Protein 6K0I (pdb70)

Organism: Bifidobacterium longum subsp. longum (strain ATCC 15707 / DSM 20219 / JCM 1217 / NCTC 11818 / E194b) (NCBI:txid565042)

B-factor: mean 18.79, std 7.55, range [9.18, 61.0]

Sequence (335 aa):
TTVLVTGGAGFIATHTDIELLNKGYDVISVDNYGNSSPVALERVEQITGKPVKRYDGDVRDEALMERVFAENNIDWVIHFAGLKAVGESVAKPIEYYDNNLYSTLVLLKVMKKHNVKKIIFSSSATVYGTPKELPITEETPTGGTTNPYGTSKLFQEQILRDVHVADPSWTIVLLRYFNPVGAHESGLLGEDPKGIPANLTPYVAKVAVGELKEVQVYGDDYDTPDGTGVRDYIHVVDLAKGHVAVIDHIDKEGVFVYNLGTGHGYSVLEVIKAYEKAAGHPIPYAIKPRRPGDIAACYADASKAEKELGWKAELTIDDMAASSLNWQTKNPNGF

Radius of gyration: 18.79 Å; Cα contacts (8 Å, |Δi|>4): 751; chains: 1; bounding box: 44×39×53 Å

Nearest PDB structures (foldseek):
  6k0g-assembly1_A  TM=1.003E+00  e=2.584E-73  Bifidobacterium longum subsp. longum JCM 1217
  8wop-assembly1_A  TM=9.867E-01  e=6.611E-51  Arabidopsis thaliana
  3enk-assembly1_B  TM=9.664E-01  e=1.540E-50  Burkholderia pseudomallei 1710b
  7kn1-assembly2_B  TM=9.516E-01  e=9.627E-44  Stenotrophomonas maltophilia K279a
  1z45-assembly1_A-2  TM=9.467E-01  e=4.302E-41  Saccharomyces cerevisiae

GO terms:
  GO:0003978 UDP-glucose 4-epimerase activity (F, IDA)
  GO:0005975 carbohydrate metabolic process (P, IDA)

Structure (mmCIF, N/CA/C/O backbone):
data_6K0I
#
_entry.id   6K0I
#
_cell.length_a   70.359
_cell.length_b   70.359
_cell.length_c   322.553
_cell.angle_alpha   90.000
_cell.angle_beta   90.000
_cell.angle_gamma   120.000
#
_symmetry.space_group_name_H-M   'P 65 2 2'
#
loop_
_entity.id
_entity.type
_entity.pdbx_description
1 polymer 'UDP-glucose 4-epimerase'
2 non-polymer NICOTINAMIDE-ADENINE-DINUCLEOTIDE
3 non-polymer "URIDINE-5'-DIPHOSPHATE-GLUCOSE"
4 water water
#
loop_
_atom_site.group_PDB
_atom_site.id
_atom_site.type_symbol
_atom_site.label_atom_id
_atom_site.label_alt_id
_atom_site.label_comp_id
_atom_site.label_asym_id
_atom_site.label_entity_id
_atom_site.label_seq_id
_atom_site.pdbx_PDB_ins_code
_atom_site.Cartn_x
_atom_site.Cartn_y
_atom_site.Cartn_z
_atom_site.occupancy
_atom_site.B_iso_or_equiv
_atom_site.auth_seq_id
_atom_site.auth_comp_id
_atom_site.auth_asym_id
_atom_site.auth_atom_id
_atom_site.pdbx_PDB_model_num
ATOM 1 N N . THR A 1 2 ? 13.714 29.941 8.787 1.00 22.31 2 THR A N 1
ATOM 2 C CA . THR A 1 2 ? 13.113 28.583 8.542 1.00 22.78 2 THR A CA 1
ATOM 3 C C . THR A 1 2 ? 13.749 27.973 7.292 1.00 20.77 2 THR A C 1
ATOM 4 O O . THR A 1 2 ? 13.808 28.658 6.230 1.00 20.68 2 THR A O 1
ATOM 8 N N . THR A 1 3 ? 14.308 26.769 7.444 1.00 18.08 3 THR A N 1
ATOM 9 C CA . THR A 1 3 ? 14.994 26.044 6.416 1.00 16.58 3 THR A CA 1
ATOM 10 C C . THR A 1 3 ? 14.100 24.906 5.901 1.00 16.50 3 THR A C 1
ATOM 11 O O . THR A 1 3 ? 13.684 24.048 6.721 1.00 14.05 3 THR A O 1
ATOM 15 N N . VAL A 1 4 ? 13.956 24.838 4.584 1.00 16.06 4 VAL A N 1
ATOM 16 C CA . VAL A 1 4 ? 13.129 23.805 3.942 1.00 15.64 4 VAL A CA 1
ATOM 17 C C . VAL A 1 4 ? 14.046 22.935 3.097 1.00 14.75 4 VAL A C 1
ATOM 18 O O . VAL A 1 4 ? 14.677 23.434 2.127 1.00 15.48 4 VAL A O 1
ATOM 22 N N . LEU A 1 5 ? 14.028 21.614 3.358 1.00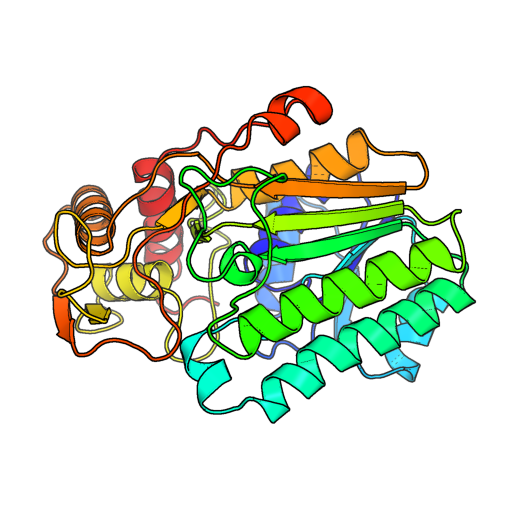 14.19 5 LEU A N 1
ATOM 23 C CA . LEU A 1 5 ? 14.624 20.642 2.467 1.00 13.15 5 LEU A CA 1
ATOM 24 C C . LEU A 1 5 ? 13.585 20.240 1.415 1.00 14.21 5 LEU A C 1
ATOM 25 O O . LEU A 1 5 ? 12.464 19.897 1.774 1.00 12.69 5 LEU A O 1
ATOM 30 N N . VAL A 1 6 ? 13.958 20.371 0.129 1.00 13.32 6 VAL A N 1
ATOM 31 C CA . VAL A 1 6 ? 13.081 20.083 -0.970 1.00 12.32 6 VAL A CA 1
ATOM 32 C C . VAL A 1 6 ? 13.709 18.906 -1.708 1.00 11.76 6 VAL A C 1
ATOM 33 O O . VAL A 1 6 ? 14.712 19.051 -2.385 1.00 12.39 6 VAL A O 1
ATOM 37 N N . THR A 1 7 ? 13.170 17.681 -1.517 1.00 12.48 7 THR A N 1
ATOM 38 C CA . THR A 1 7 ? 13.645 16.565 -2.281 1.00 11.63 7 THR A CA 1
ATOM 39 C C . THR A 1 7 ? 13.066 16.649 -3.691 1.00 12.19 7 THR A C 1
ATOM 40 O O . THR A 1 7 ? 12.003 17.196 -3.881 1.00 11.68 7 THR A O 1
ATOM 44 N N . GLY A 1 8 ? 13.764 16.065 -4.681 1.00 12.02 8 GLY A N 1
ATOM 45 C CA . GLY A 1 8 ? 13.403 16.321 -6.100 1.00 13.50 8 GLY A CA 1
ATOM 46 C C . GLY A 1 8 ? 13.415 17.814 -6.441 1.00 13.54 8 GLY A C 1
ATOM 47 O O . GLY A 1 8 ? 12.560 18.284 -7.196 1.00 13.37 8 GLY A O 1
ATOM 48 N N . GLY A 1 9 ? 14.324 18.537 -5.775 1.00 13.83 9 GLY A N 1
ATOM 49 C CA . GLY A 1 9 ? 14.310 19.993 -5.659 1.00 13.64 9 GLY A CA 1
ATOM 50 C C . GLY A 1 9 ? 14.616 20.696 -6.985 1.00 14.61 9 GLY A C 1
ATOM 51 O O . GLY A 1 9 ? 14.353 21.886 -7.049 1.00 14.33 9 GLY A O 1
ATOM 52 N N . ALA A 1 10 ? 15.023 19.946 -8.036 1.00 13.74 10 ALA A N 1
ATOM 53 C CA . ALA A 1 10 ? 15.305 20.507 -9.357 1.00 13.27 10 ALA A CA 1
ATOM 54 C C . ALA A 1 10 ? 14.189 20.236 -10.367 1.00 13.61 10 ALA A C 1
ATOM 55 O O . ALA A 1 10 ? 14.282 20.656 -11.516 1.00 13.67 10 ALA A O 1
ATOM 57 N N . GLY A 1 11 ? 13.125 19.551 -9.935 1.00 12.05 11 GLY A N 1
ATOM 58 C CA . GLY A 1 11 ? 12.007 19.211 -10.781 1.00 12.56 11 GLY A CA 1
ATOM 59 C C . GLY A 1 11 ? 11.064 20.350 -11.096 1.00 12.9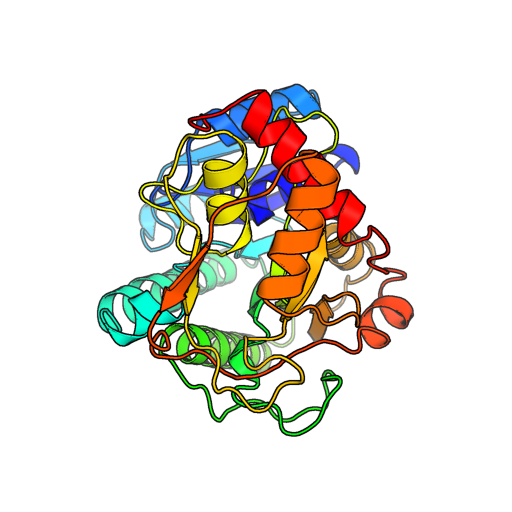3 11 GLY A C 1
ATOM 60 O O . GLY A 1 11 ? 11.238 21.496 -10.640 1.00 12.77 11 GLY A O 1
ATOM 61 N N . PHE A 1 12 ? 10.019 20.011 -11.849 1.00 12.56 12 PHE A N 1
ATOM 62 C CA . PHE A 1 12 ? 9.059 20.997 -12.335 1.00 12.48 12 PHE A CA 1
ATOM 63 C C . PHE A 1 12 ? 8.380 21.764 -11.181 1.00 13.78 12 PHE A C 1
ATOM 64 O O . PHE A 1 12 ? 8.462 23.009 -11.068 1.00 14.07 12 PHE A O 1
ATOM 72 N N . ILE A 1 13 ? 7.649 21.048 -10.313 1.00 12.54 13 ILE A N 1
ATOM 73 C CA . ILE A 1 13 ? 6.919 21.711 -9.303 1.00 12.33 13 ILE A CA 1
ATOM 74 C C . ILE A 1 13 ? 7.884 22.229 -8.222 1.00 12.73 13 ILE A C 1
ATOM 75 O O . ILE A 1 13 ? 7.654 23.360 -7.699 1.00 13.91 13 ILE A O 1
ATOM 80 N N . ALA A 1 14 ? 8.965 21.478 -7.943 1.00 12.12 14 ALA A N 1
ATOM 81 C CA . ALA A 1 14 ? 9.920 21.879 -6.889 1.00 13.00 14 ALA A CA 1
ATOM 82 C C . ALA A 1 14 ? 10.564 23.230 -7.247 1.00 14.36 14 ALA A C 1
ATOM 83 O O . ALA A 1 14 ? 10.683 24.095 -6.394 1.00 14.22 14 ALA A O 1
ATOM 85 N N . THR A 1 15 ? 10.959 23.425 -8.497 1.00 13.78 15 THR A N 1
ATOM 86 C CA . THR A 1 15 ? 11.741 24.649 -8.837 1.00 14.58 15 THR A CA 1
ATOM 87 C C . THR A 1 15 ? 10.822 25.865 -8.670 1.00 14.18 15 THR A C 1
ATOM 88 O O . THR A 1 15 ? 11.280 26.920 -8.128 1.00 17.19 15 THR A O 1
ATOM 92 N N . HIS A 1 16 ? 9.547 25.767 -9.057 1.00 13.03 16 HIS A N 1
ATOM 93 C CA . HIS A 1 16 ? 8.562 26.838 -8.856 1.00 13.04 16 HIS A CA 1
ATOM 94 C C . HIS A 1 16 ? 8.319 27.073 -7.366 1.00 15.66 16 HIS A C 1
ATOM 95 O O . HIS A 1 16 ? 8.157 28.255 -6.912 1.00 14.30 16 HIS A O 1
ATOM 102 N N . THR A 1 17 ? 8.233 25.967 -6.592 1.00 13.72 17 THR A N 1
ATOM 103 C CA . THR A 1 17 ? 8.087 26.085 -5.159 1.00 13.84 17 THR A CA 1
ATOM 104 C C . THR A 1 17 ? 9.322 26.764 -4.548 1.00 13.29 17 THR A C 1
ATOM 105 O O . THR A 1 17 ? 9.164 27.573 -3.604 1.00 14.24 17 THR A O 1
ATOM 109 N N . ASP A 1 18 ? 10.527 26.367 -4.969 1.00 12.51 18 ASP A N 1
ATOM 110 C CA . ASP A 1 18 ? 11.775 26.924 -4.463 1.00 14.24 18 ASP A CA 1
ATOM 111 C C . ASP A 1 18 ? 11.737 28.463 -4.603 1.00 16.71 18 ASP A C 1
ATOM 112 O O . ASP A 1 18 ? 12.020 29.215 -3.631 1.00 14.61 18 ASP A O 1
ATOM 117 N N . ILE A 1 19 ? 11.251 28.925 -5.767 1.00 16.44 19 ILE A N 1
ATOM 118 C CA . ILE A 1 19 ? 11.121 30.400 -6.011 1.00 16.35 19 ILE A CA 1
ATOM 119 C C . ILE A 1 19 ? 10.201 31.049 -4.980 1.00 17.02 19 ILE A C 1
ATOM 120 O O . ILE A 1 19 ? 10.533 32.102 -4.348 1.00 16.86 19 ILE A O 1
ATOM 125 N N . GLU A 1 20 ? 9.010 30.479 -4.813 1.00 15.89 20 GLU A N 1
ATOM 126 C CA . GLU A 1 20 ? 8.036 31.033 -3.925 1.00 16.38 20 GLU A CA 1
ATOM 127 C C . GLU A 1 20 ? 8.535 31.003 -2.480 1.00 17.43 20 GLU A C 1
ATOM 128 O O . GLU A 1 20 ? 8.259 31.973 -1.726 1.00 17.23 20 GLU A O 1
ATOM 134 N N . LEU A 1 21 ? 9.230 29.923 -2.065 1.00 15.16 21 LEU A N 1
ATOM 135 C CA . LEU A 1 21 ? 9.786 29.866 -0.707 1.00 16.03 21 LEU A CA 1
ATOM 136 C C . LEU A 1 21 ? 10.864 30.955 -0.530 1.00 17.03 21 LEU A C 1
ATOM 137 O O . LEU A 1 21 ? 10.869 31.681 0.494 1.00 18.73 21 LEU A O 1
ATOM 142 N N . LEU A 1 22 ? 11.779 31.047 -1.479 1.00 17.96 22 LEU A N 1
ATOM 143 C CA . LEU A 1 22 ? 12.913 31.983 -1.353 1.00 18.36 22 LEU A CA 1
ATOM 144 C C . LEU A 1 22 ? 12.396 33.424 -1.344 1.00 20.96 22 LEU A C 1
ATOM 145 O O . LEU A 1 22 ? 12.931 34.267 -0.570 1.00 21.37 22 LEU A O 1
ATOM 150 N N . ASN A 1 23 ? 11.338 33.697 -2.111 1.00 20.20 23 ASN A N 1
ATOM 151 C CA . ASN A 1 23 ? 10.799 35.064 -2.188 1.00 24.02 23 ASN A CA 1
ATOM 152 C C . ASN A 1 23 ? 10.161 35.436 -0.849 1.00 25.73 23 ASN A C 1
ATOM 153 O O . ASN A 1 23 ? 9.930 36.596 -0.622 1.00 24.35 23 ASN A O 1
ATOM 158 N N . LYS A 1 24 ? 9.797 34.441 -0.023 1.00 20.86 24 LYS A N 1
ATOM 159 C CA . LYS A 1 24 ? 9.100 34.673 1.215 1.00 23.67 24 LYS A CA 1
ATOM 160 C C . LYS A 1 24 ? 10.078 34.590 2.383 1.00 19.75 24 LYS A C 1
ATOM 161 O O . LYS A 1 24 ? 9.672 34.708 3.535 1.00 23.26 24 LYS A O 1
ATOM 167 N N . GLY A 1 25 ? 11.358 34.509 2.082 1.00 18.42 25 GLY A N 1
ATOM 168 C CA . GLY A 1 25 ? 12.494 34.568 3.028 1.00 20.59 25 GLY A CA 1
ATOM 169 C C . GLY A 1 25 ? 12.802 33.242 3.743 1.00 21.83 25 GLY A C 1
ATOM 170 O O . GLY A 1 25 ? 13.487 33.214 4.748 1.00 19.46 25 GLY A O 1
ATOM 171 N N . TYR A 1 26 ? 12.330 32.115 3.196 1.00 19.15 26 TYR A N 1
ATOM 172 C CA . TYR A 1 26 ? 12.782 30.787 3.663 1.00 19.74 26 TYR A CA 1
ATOM 173 C C . TYR A 1 26 ? 14.132 30.468 3.044 1.00 20.07 26 TYR A C 1
ATOM 174 O O . TYR A 1 26 ? 14.429 30.923 1.941 1.00 22.86 26 TYR A O 1
ATOM 183 N N . ASP A 1 27 ? 14.917 29.583 3.683 1.00 18.56 27 ASP A N 1
ATOM 184 C CA . ASP A 1 27 ? 16.124 29.094 3.151 1.00 17.99 27 ASP A CA 1
ATOM 185 C C . ASP A 1 27 ? 15.796 27.711 2.563 1.00 18.31 27 ASP A C 1
ATOM 186 O O . ASP A 1 27 ? 14.904 26.985 3.114 1.00 16.94 27 ASP A O 1
ATOM 191 N N . VAL A 1 28 ? 16.435 27.404 1.451 1.00 16.26 28 VAL A N 1
ATOM 192 C CA . VAL A 1 28 ? 16.053 26.219 0.660 1.00 16.07 28 VAL A CA 1
ATOM 193 C C . VAL A 1 28 ? 17.280 25.374 0.381 1.00 17.79 28 VAL A C 1
ATOM 194 O O . VAL A 1 28 ? 18.295 25.847 -0.115 1.00 18.99 28 VAL A O 1
ATOM 198 N N . ILE A 1 29 ? 17.133 24.054 0.631 1.00 14.90 29 ILE A N 1
ATOM 199 C CA . ILE A 1 29 ? 18.102 23.042 0.299 1.00 15.55 29 ILE A CA 1
ATOM 200 C C . ILE A 1 29 ? 17.446 22.065 -0.693 1.00 16.71 29 ILE A C 1
ATOM 201 O O . ILE A 1 29 ? 16.284 21.740 -0.501 1.00 14.58 29 ILE A O 1
ATOM 206 N N . SER A 1 30 ? 18.179 21.641 -1.731 1.00 14.96 30 SER A N 1
ATOM 207 C CA . SER A 1 30 ? 17.678 20.689 -2.759 1.00 15.21 30 SER A CA 1
ATOM 208 C C . SER A 1 30 ? 18.473 19.408 -2.697 1.00 17.31 30 SER A C 1
ATOM 209 O O . SER A 1 30 ? 19.722 19.436 -2.621 1.00 16.56 30 SER A O 1
ATOM 212 N N . VAL A 1 31 ? 17.752 18.273 -2.834 1.00 16.34 31 VAL A N 1
ATOM 213 C CA . VAL A 1 31 ? 18.419 17.053 -3.168 1.00 15.17 31 VAL A CA 1
ATOM 214 C C . VAL A 1 31 ? 17.698 16.500 -4.396 1.00 14.13 31 VAL A C 1
ATOM 215 O O . VAL A 1 31 ? 16.487 16.478 -4.447 1.00 14.36 31 VAL A O 1
ATOM 219 N N . ASP A 1 32 ? 18.464 16.127 -5.397 1.00 13.33 32 ASP A N 1
ATOM 220 C CA . ASP A 1 32 ? 17.866 15.625 -6.670 1.00 13.73 32 ASP A CA 1
ATOM 221 C C . ASP A 1 32 ? 18.891 14.728 -7.339 1.00 15.20 32 ASP A C 1
ATOM 222 O O . ASP A 1 32 ? 20.107 15.013 -7.233 1.00 15.92 32 ASP A O 1
ATOM 227 N N . ASN A 1 33 ? 18.428 13.700 -8.067 1.00 14.42 33 ASN A N 1
ATOM 228 C CA . ASN A 1 33 ? 19.377 12.818 -8.826 1.00 16.27 33 ASN A CA 1
ATOM 229 C C . ASN A 1 33 ? 19.369 13.131 -10.334 1.00 16.09 33 ASN A C 1
ATOM 230 O O . ASN A 1 33 ? 20.087 12.450 -11.101 1.00 18.11 33 ASN A O 1
ATOM 235 N N . TYR A 1 34 ? 18.611 14.143 -10.742 1.00 15.61 34 TYR A N 1
ATOM 236 C CA . TYR A 1 34 ? 18.500 14.661 -12.115 1.00 16.55 34 TYR A CA 1
ATOM 237 C C . TYR A 1 34 ? 18.005 13.582 -13.090 1.00 18.52 34 TYR A C 1
ATOM 238 O O . TYR A 1 34 ? 18.182 13.714 -14.319 1.00 17.92 34 TYR A O 1
ATOM 247 N N . GLY A 1 35 ? 17.235 12.611 -12.586 1.00 16.82 35 GLY A N 1
ATOM 248 C CA . GLY A 1 35 ? 16.666 11.645 -13.467 1.00 18.08 35 GLY A CA 1
ATOM 249 C C . GLY A 1 35 ? 15.642 12.264 -14.416 1.00 18.02 35 GLY A C 1
ATOM 250 O O . GLY A 1 35 ? 15.439 11.755 -15.542 1.00 17.67 35 GLY A O 1
ATOM 251 N N . ASN A 1 36 ? 14.930 13.345 -14.006 1.00 14.30 36 ASN A N 1
ATOM 252 C CA . ASN A 1 36 ? 13.959 13.961 -14.875 1.00 16.31 36 ASN A CA 1
ATOM 253 C C . ASN A 1 36 ? 14.106 15.487 -14.891 1.00 17.61 36 ASN A C 1
ATOM 254 O O . ASN A 1 36 ? 13.095 16.172 -15.075 1.00 16.07 36 ASN A O 1
ATOM 259 N N . SER A 1 37 ? 15.332 15.977 -14.674 1.00 15.07 37 SER A N 1
ATOM 260 C CA . SER A 1 37 ? 15.535 17.424 -14.521 1.00 17.03 37 SER A CA 1
ATOM 261 C C . SER A 1 37 ? 17.007 17.730 -14.794 1.00 16.45 37 SER A C 1
ATOM 262 O O . SER A 1 37 ? 17.841 16.825 -14.782 1.00 15.65 37 SER A O 1
ATOM 265 N N . SER A 1 38 ? 17.296 19.026 -14.922 1.00 20.02 38 SER A N 1
ATOM 266 C CA . SER A 1 38 ? 18.641 19.556 -15.065 1.00 20.66 38 SER A CA 1
ATOM 267 C C . SER A 1 38 ? 19.088 20.383 -13.860 1.00 20.03 38 SER A C 1
ATOM 268 O O . SER A 1 38 ? 18.297 21.162 -13.359 1.00 18.84 38 SER A O 1
ATOM 271 N N . PRO A 1 39 ? 20.365 20.294 -13.438 1.00 20.04 39 PRO A N 1
ATOM 272 C CA . PRO A 1 39 ? 20.969 21.188 -12.464 1.00 22.62 39 PRO A CA 1
ATOM 273 C C . PRO A 1 39 ? 20.870 22.661 -12.874 1.00 22.30 39 PRO A C 1
ATOM 274 O O . PRO A 1 39 ? 20.783 23.521 -12.011 1.00 20.22 39 PRO A O 1
ATOM 278 N N . VAL A 1 40 ? 20.774 22.919 -14.182 1.00 22.12 40 VAL A N 1
ATOM 279 C CA . VAL A 1 40 ? 20.600 24.288 -14.668 1.00 20.41 40 VAL A CA 1
ATOM 280 C C . VAL A 1 40 ? 19.305 24.889 -14.137 1.00 19.02 40 VAL A C 1
ATOM 281 O O . VAL A 1 40 ? 19.242 26.087 -13.897 1.00 17.42 40 VAL A O 1
ATOM 285 N N . ALA A 1 41 ? 18.261 24.065 -13.873 1.00 15.61 41 ALA A N 1
ATOM 286 C CA . ALA A 1 41 ? 17.032 24.628 -13.353 1.00 14.83 41 ALA A CA 1
ATOM 287 C C . ALA A 1 41 ? 17.287 25.364 -12.033 1.00 14.63 41 ALA A C 1
ATOM 288 O O . ALA A 1 41 ? 16.636 26.396 -11.804 1.00 16.42 41 ALA A O 1
ATOM 290 N N . LEU A 1 42 ? 18.146 24.826 -11.171 1.00 15.29 42 LEU A N 1
ATOM 291 C CA . LEU A 1 42 ? 18.420 25.462 -9.872 1.00 16.80 42 LEU A CA 1
ATOM 292 C C . LEU A 1 42 ? 19.233 26.753 -10.084 1.00 16.82 42 LEU A C 1
ATOM 293 O O . LEU A 1 42 ? 19.057 27.730 -9.350 1.00 16.72 42 LEU A O 1
ATOM 298 N N . GLU A 1 43 ? 20.059 26.782 -11.116 1.00 18.19 43 GLU A N 1
ATOM 299 C CA . GLU A 1 43 ? 20.740 28.055 -11.480 1.00 20.20 43 GLU A CA 1
ATOM 300 C C . GLU A 1 43 ? 19.715 29.139 -11.840 1.00 20.42 43 GLU A C 1
ATOM 301 O O . GLU A 1 43 ? 19.847 30.336 -11.455 1.00 18.57 43 GLU A O 1
ATOM 307 N N . ARG A 1 44 ? 18.662 28.754 -12.559 1.00 17.77 44 ARG A N 1
ATOM 308 C CA . ARG A 1 44 ? 17.603 29.681 -12.937 1.00 17.41 44 ARG A CA 1
ATOM 309 C C . ARG A 1 44 ? 16.766 30.117 -11.726 1.00 19.07 44 ARG A C 1
ATOM 310 O O . ARG A 1 44 ? 16.322 31.271 -11.657 1.00 17.65 44 ARG A O 1
ATOM 318 N N . VAL A 1 45 ? 16.522 29.212 -10.740 1.00 15.81 45 VAL A N 1
ATOM 319 C CA . VAL A 1 45 ? 15.830 29.619 -9.547 1.00 14.60 45 VAL A CA 1
ATOM 320 C C . VAL A 1 45 ? 16.630 30.739 -8.861 1.00 15.16 45 VAL A C 1
ATOM 321 O O . VAL A 1 45 ? 16.026 31.684 -8.376 1.00 17.04 45 VAL A O 1
ATOM 325 N N . GLU A 1 46 ? 17.934 30.542 -8.778 1.00 16.50 46 GLU A N 1
ATOM 326 C CA . GLU A 1 46 ? 18.814 31.504 -8.098 1.00 16.49 46 GLU A CA 1
ATOM 327 C C . GLU A 1 46 ? 18.778 32.822 -8.878 1.00 18.72 46 GLU A C 1
ATOM 328 O O . GLU A 1 46 ? 18.697 33.901 -8.263 1.00 18.56 46 GLU A O 1
ATOM 334 N N . GLN A 1 47 ? 18.773 32.703 -10.205 1.00 18.96 47 GLN A N 1
ATOM 335 C CA . GLN A 1 47 ? 18.777 33.908 -11.071 1.00 19.84 47 GLN A CA 1
ATOM 336 C C . GLN A 1 47 ? 17.500 34.713 -10.822 1.00 21.73 47 GLN A C 1
ATOM 337 O O . GLN A 1 47 ? 17.506 35.951 -10.614 1.00 23.75 47 GLN A O 1
ATOM 343 N N . ILE A 1 48 ? 16.358 34.039 -10.821 1.00 18.33 48 ILE A N 1
ATOM 344 C CA . ILE A 1 48 ? 15.082 34.685 -10.641 1.00 19.10 48 ILE A CA 1
ATOM 345 C C . ILE A 1 48 ? 14.979 35.365 -9.278 1.00 21.05 48 ILE A C 1
ATOM 346 O O . ILE A 1 48 ? 14.395 36.413 -9.165 1.00 22.17 48 ILE A O 1
ATOM 351 N N . THR A 1 49 ? 15.452 34.700 -8.227 1.00 18.92 49 THR A N 1
ATOM 352 C CA . THR A 1 49 ? 15.206 35.156 -6.872 1.00 18.56 49 THR A CA 1
ATOM 353 C C . THR A 1 49 ? 16.337 36.055 -6.347 1.00 19.03 49 THR A C 1
ATOM 354 O O . THR A 1 49 ? 16.097 36.795 -5.393 1.00 22.75 49 THR A O 1
ATOM 358 N N . GLY A 1 50 ? 17.522 35.915 -6.897 1.00 20.21 50 GLY A N 1
ATOM 359 C CA . GLY A 1 50 ? 18.765 36.496 -6.316 1.00 22.64 50 GLY A CA 1
ATOM 360 C C . GLY A 1 50 ? 19.173 35.830 -4.997 1.00 25.16 50 GLY A C 1
ATOM 361 O O . GLY A 1 50 ? 19.992 36.353 -4.225 1.00 21.56 50 GLY A O 1
ATOM 362 N N . LYS A 1 51 ? 18.671 34.603 -4.752 1.00 22.52 51 LYS A N 1
ATOM 363 C CA . LYS A 1 51 ? 18.893 33.883 -3.486 1.00 18.67 51 LYS A CA 1
ATOM 364 C C . LYS A 1 51 ? 19.543 32.555 -3.817 1.00 19.72 51 LYS A C 1
ATOM 365 O O . LYS A 1 51 ? 19.330 31.972 -4.884 1.00 18.42 51 LYS A O 1
ATOM 371 N N . PRO A 1 52 ? 20.301 31.999 -2.859 1.00 17.45 52 PRO A N 1
ATOM 372 C CA . PRO A 1 52 ? 20.958 30.707 -3.031 1.00 18.15 52 PRO A CA 1
ATOM 373 C C . PRO A 1 52 ? 20.010 29.511 -2.822 1.00 17.73 52 PRO A C 1
ATOM 374 O O . PRO A 1 52 ? 19.055 29.620 -2.073 1.00 16.21 52 PRO A O 1
ATOM 378 N N . VAL A 1 53 ? 20.313 28.431 -3.524 1.00 20.23 53 VAL A N 1
ATOM 379 C CA . VAL A 1 53 ? 19.748 27.131 -3.235 1.00 19.70 53 VAL A CA 1
ATOM 380 C C . VAL A 1 53 ? 20.908 26.236 -2.895 1.00 20.28 53 VAL A C 1
ATOM 381 O O . VAL A 1 53 ? 21.776 26.085 -3.694 1.00 24.14 53 VAL A O 1
ATOM 385 N N . LYS A 1 54 ? 20.943 25.682 -1.685 1.00 19.03 54 LYS A N 1
ATOM 386 C CA . LYS A 1 54 ? 22.043 24.801 -1.346 1.00 19.41 54 LYS A CA 1
ATOM 387 C C . LYS A 1 54 ? 21.765 23.437 -1.995 1.00 20.40 54 LYS A C 1
ATOM 388 O O . LYS A 1 54 ? 20.732 22.824 -1.682 1.00 19.83 54 LYS A O 1
ATOM 394 N N . ARG A 1 55 ? 22.642 23.015 -2.903 1.00 21.14 55 ARG A N 1
ATOM 395 C CA . ARG A 1 55 ? 22.436 21.884 -3.822 1.00 23.61 55 ARG A CA 1
ATOM 396 C C . ARG A 1 55 ? 23.190 20.633 -3.341 1.00 21.70 55 ARG A C 1
ATOM 397 O O . ARG A 1 55 ? 24.438 20.630 -3.190 1.00 20.97 55 ARG A O 1
ATOM 405 N N . TYR A 1 56 ? 22.463 19.509 -3.226 1.00 18.41 56 TYR A N 1
ATOM 406 C CA . TYR A 1 56 ? 23.028 18.186 -3.091 1.00 19.01 56 TYR A CA 1
ATOM 407 C C . TYR A 1 56 ? 22.587 17.341 -4.281 1.00 18.44 56 TYR A C 1
ATOM 408 O O . TYR A 1 56 ? 21.433 17.377 -4.674 1.00 17.16 56 TYR A O 1
ATOM 417 N N . ASP A 1 57 ? 23.528 16.573 -4.821 1.00 17.63 57 ASP A N 1
ATOM 418 C CA . ASP A 1 57 ? 23.317 15.717 -5.971 1.00 19.61 57 ASP A CA 1
ATOM 419 C C . ASP A 1 57 ? 23.322 14.261 -5.528 1.00 19.60 57 ASP A C 1
ATOM 420 O O . ASP A 1 57 ? 24.356 13.712 -5.024 1.00 20.97 57 ASP A O 1
ATOM 425 N N . GLY A 1 58 ? 22.189 13.589 -5.743 1.00 17.18 58 GLY A N 1
ATOM 426 C CA . GLY A 1 58 ? 22.144 12.191 -5.421 1.00 16.45 58 GLY A CA 1
ATOM 427 C C . GLY A 1 58 ? 20.730 11.721 -5.134 1.00 16.54 58 GLY A C 1
ATOM 428 O O . GLY A 1 58 ? 19.762 12.466 -5.380 1.00 15.38 58 GLY A O 1
ATOM 429 N N . ASP A 1 59 ? 20.647 10.477 -4.661 1.00 15.57 59 ASP A N 1
ATOM 430 C CA . ASP A 1 59 ? 19.424 9.760 -4.579 1.00 14.52 59 ASP A CA 1
ATOM 431 C C . ASP A 1 59 ? 18.926 9.792 -3.143 1.00 14.97 59 ASP A C 1
ATOM 432 O O . ASP A 1 59 ? 19.699 9.585 -2.202 1.00 15.22 59 ASP A O 1
ATOM 437 N N . VAL A 1 60 ? 17.630 10.073 -2.972 1.00 13.33 60 VAL A N 1
ATOM 438 C CA . VAL A 1 60 ? 16.994 10.109 -1.661 1.00 13.74 60 VAL A CA 1
ATOM 439 C C . VAL A 1 60 ? 17.035 8.714 -1.014 1.00 13.16 60 VAL A C 1
ATOM 440 O O . VAL A 1 60 ? 16.954 8.638 0.202 1.00 13.55 60 VAL A O 1
ATOM 444 N N . ARG A 1 61 ? 17.224 7.645 -1.800 1.00 12.57 61 ARG A N 1
ATOM 445 C CA . ARG A 1 61 ? 17.375 6.294 -1.220 1.00 13.28 61 ARG A CA 1
ATOM 446 C C . ARG A 1 61 ? 18.791 6.032 -0.681 1.00 15.32 61 ARG A C 1
ATOM 447 O O . ARG A 1 61 ? 19.025 4.968 -0.134 1.00 14.87 61 ARG A O 1
ATOM 455 N N . ASP A 1 62 ? 19.736 6.971 -0.885 1.00 14.39 62 ASP A N 1
ATOM 456 C CA . ASP A 1 62 ? 21.110 6.840 -0.417 1.00 15.62 62 ASP A CA 1
ATOM 457 C C . ASP A 1 62 ? 21.168 7.312 1.032 1.00 15.43 62 ASP A C 1
ATOM 458 O O . ASP A 1 62 ? 21.161 8.497 1.311 1.00 16.27 62 ASP A O 1
ATOM 463 N N . GLU A 1 63 ? 21.157 6.363 1.980 1.00 17.96 63 GLU A N 1
ATOM 464 C CA . GLU A 1 63 ? 21.059 6.737 3.390 1.00 20.00 63 GLU A CA 1
ATOM 465 C C . GLU A 1 63 ? 22.250 7.622 3.803 1.00 19.45 63 GLU A C 1
ATOM 466 O O . GLU A 1 63 ? 22.083 8.526 4.622 1.00 19.14 63 GLU A O 1
ATOM 472 N N . ALA A 1 64 ? 23.446 7.302 3.293 1.00 18.85 64 ALA A N 1
ATOM 473 C CA . ALA A 1 64 ? 24.657 8.044 3.683 1.00 19.22 64 ALA A CA 1
ATOM 474 C C . ALA A 1 64 ? 24.548 9.514 3.234 1.00 19.35 64 ALA A C 1
ATOM 475 O O . ALA A 1 64 ? 24.839 10.436 4.052 1.00 19.39 64 ALA A O 1
ATOM 477 N N . LEU A 1 65 ? 24.024 9.746 2.012 1.00 16.84 65 LEU A N 1
ATOM 478 C CA . LEU A 1 65 ? 23.789 11.104 1.491 1.00 17.63 65 LEU A CA 1
ATOM 479 C C . LEU A 1 65 ? 22.751 11.825 2.354 1.00 18.70 65 LEU A C 1
ATOM 480 O O . LEU A 1 65 ? 22.968 12.960 2.804 1.00 16.82 65 LEU A O 1
ATOM 485 N N . MET A 1 66 ? 21.619 11.156 2.659 1.00 16.49 66 MET A N 1
ATOM 486 C CA . MET A 1 66 ? 20.566 11.826 3.392 1.00 15.59 66 MET A CA 1
ATOM 487 C C . MET A 1 66 ? 21.047 12.155 4.824 1.00 15.26 66 MET A C 1
ATOM 488 O O . MET A 1 66 ? 20.713 13.200 5.383 1.00 15.56 66 MET A O 1
ATOM 493 N N . GLU A 1 67 ? 21.858 11.259 5.387 1.00 18.36 67 GLU A N 1
ATOM 494 C CA . GLU A 1 67 ? 22.463 11.496 6.711 1.00 19.31 67 GLU A CA 1
ATOM 495 C C . GLU A 1 67 ? 23.328 12.760 6.675 1.00 18.60 67 GLU A C 1
ATOM 496 O O . GLU A 1 67 ? 23.215 13.615 7.608 1.00 18.92 67 GLU A O 1
ATOM 502 N N . ARG A 1 68 ? 24.136 12.925 5.625 1.00 19.56 68 ARG A N 1
ATOM 503 C CA . ARG A 1 68 ? 24.935 14.108 5.475 1.00 22.44 68 ARG A CA 1
ATOM 504 C C . ARG A 1 68 ? 24.070 15.352 5.397 1.00 21.50 68 ARG A C 1
ATOM 505 O O . ARG A 1 68 ? 24.428 16.381 5.948 1.00 20.46 68 ARG A O 1
ATOM 513 N N . VAL A 1 69 ? 22.979 15.284 4.623 1.00 18.08 69 VAL A N 1
ATOM 514 C CA . VAL A 1 69 ? 22.100 16.424 4.473 1.00 18.98 69 VAL A CA 1
ATOM 515 C C . VAL A 1 69 ? 21.571 16.914 5.835 1.00 17.57 69 VAL A C 1
ATOM 516 O O . VAL A 1 69 ? 21.507 18.115 6.104 1.00 17.78 69 VAL A O 1
ATOM 520 N N . PHE A 1 70 ? 21.118 15.991 6.669 1.00 16.17 70 PHE A N 1
ATOM 521 C CA . PHE A 1 70 ? 20.525 16.317 7.946 1.00 16.50 70 PHE A CA 1
ATOM 522 C C . PHE A 1 70 ? 21.625 16.675 8.973 1.00 18.71 70 PHE A C 1
ATOM 523 O O . PHE A 1 70 ? 21.365 17.507 9.829 1.00 18.62 70 PHE A O 1
ATOM 531 N N . ALA A 1 71 ? 22.807 16.043 8.871 1.00 18.88 71 ALA A N 1
ATOM 532 C CA . ALA A 1 71 ? 23.902 16.333 9.819 1.00 22.92 71 ALA A CA 1
ATOM 533 C C . ALA A 1 71 ? 24.501 17.721 9.527 1.00 23.28 71 ALA A C 1
ATOM 534 O O . ALA A 1 71 ? 24.859 18.419 10.471 1.00 24.25 71 ALA A O 1
ATOM 536 N N . GLU A 1 72 ? 24.539 18.137 8.259 1.00 21.74 72 GLU A N 1
ATOM 537 C CA . GLU A 1 72 ? 25.206 19.377 7.864 1.00 22.57 72 GLU A CA 1
ATOM 538 C C . GLU A 1 72 ? 24.295 20.603 7.946 1.00 24.18 72 GLU A C 1
ATOM 539 O O . GLU A 1 72 ? 24.825 21.679 7.846 1.00 23.44 72 GLU A O 1
ATOM 545 N N . ASN A 1 73 ? 22.975 20.446 8.147 1.00 21.94 73 ASN A N 1
ATOM 546 C CA . ASN A 1 73 ? 21.998 21.529 8.024 1.00 21.33 73 ASN A CA 1
ATOM 547 C C . ASN A 1 73 ? 20.967 21.421 9.136 1.00 22.58 73 ASN A C 1
ATOM 548 O O . ASN A 1 73 ? 20.572 20.331 9.529 1.00 25.25 73 ASN A O 1
ATOM 553 N N . ASN A 1 74 ? 20.381 22.557 9.518 1.00 20.58 74 ASN A N 1
ATOM 554 C CA . ASN A 1 74 ? 19.345 22.553 10.513 1.00 22.43 74 ASN A CA 1
ATOM 555 C C . ASN A 1 74 ? 17.997 22.705 9.809 1.00 21.45 74 ASN A C 1
ATOM 556 O O . ASN A 1 74 ? 17.546 23.775 9.540 1.00 22.16 74 ASN A O 1
ATOM 561 N N . ILE A 1 75 ? 17.365 21.581 9.498 1.00 19.42 75 ILE A N 1
ATOM 562 C CA . ILE A 1 75 ? 16.196 21.589 8.679 1.00 17.99 75 ILE A CA 1
ATOM 563 C C . ILE A 1 75 ? 14.933 21.680 9.534 1.00 16.96 75 ILE A C 1
ATOM 564 O O . ILE A 1 75 ? 14.807 20.957 10.554 1.00 16.67 75 ILE A O 1
ATOM 569 N N . ASP A 1 76 ? 13.972 22.551 9.150 1.00 16.54 76 ASP A N 1
ATOM 570 C CA . ASP A 1 76 ? 12.721 22.751 9.846 1.00 16.36 76 ASP A CA 1
ATOM 571 C C . ASP A 1 76 ? 11.592 21.942 9.200 1.00 15.55 76 ASP A C 1
ATOM 572 O O . ASP A 1 76 ? 10.772 21.294 9.902 1.00 15.61 76 ASP A O 1
ATOM 577 N N . TRP A 1 77 ? 11.534 22.029 7.887 1.00 14.68 77 TRP A N 1
ATOM 578 C CA . TRP A 1 77 ? 10.481 21.401 7.097 1.00 15.04 77 TRP A CA 1
ATOM 579 C C . TRP A 1 77 ? 11.128 20.615 5.966 1.00 14.26 77 TRP A C 1
ATOM 580 O O . TRP A 1 77 ? 12.148 20.980 5.410 1.00 13.73 77 TRP A O 1
ATOM 591 N N . VAL A 1 78 ? 10.419 19.556 5.548 1.00 13.58 78 VAL A N 1
ATOM 592 C CA . VAL A 1 78 ? 10.773 18.834 4.306 1.00 12.61 78 VAL A CA 1
ATOM 593 C C . VAL A 1 78 ? 9.562 18.863 3.373 1.00 11.86 78 VAL A C 1
ATOM 594 O O . VAL A 1 78 ? 8.435 18.594 3.824 1.00 11.88 78 VAL A O 1
ATOM 598 N N . ILE A 1 79 ? 9.808 19.143 2.085 1.00 11.45 79 ILE A N 1
ATOM 599 C CA . ILE A 1 79 ? 8.829 18.934 1.040 1.00 11.71 79 ILE A CA 1
ATOM 600 C C . ILE A 1 79 ? 9.365 17.804 0.153 1.00 11.05 79 ILE A C 1
ATOM 601 O O . ILE A 1 79 ? 10.450 17.901 -0.432 1.00 11.12 79 ILE A O 1
ATOM 606 N N . HIS A 1 80 ? 8.605 16.707 0.136 1.00 11.43 80 HIS A N 1
ATOM 607 C CA . HIS A 1 80 ? 9.066 15.485 -0.548 1.00 12.13 80 HIS A CA 1
ATOM 608 C C . HIS A 1 80 ? 8.432 15.357 -1.941 1.00 11.27 80 HIS A C 1
ATOM 609 O O . HIS A 1 80 ? 7.396 14.735 -2.099 1.00 11.77 80 HIS A O 1
ATOM 616 N N . PHE A 1 81 ? 9.092 15.963 -2.951 1.00 12.34 81 PHE A N 1
ATOM 617 C CA . PHE A 1 81 ? 8.663 15.888 -4.359 1.00 11.97 81 PHE A CA 1
ATOM 618 C C . PHE A 1 81 ? 9.308 14.693 -5.067 1.00 12.25 81 PHE A C 1
ATOM 619 O O . PHE A 1 81 ? 8.866 14.336 -6.168 1.00 11.59 81 PHE A O 1
ATOM 627 N N . ALA A 1 82 ? 10.418 14.148 -4.534 1.00 11.58 82 ALA A N 1
ATOM 628 C CA . ALA A 1 82 ? 11.172 13.163 -5.287 1.00 12.78 82 ALA A CA 1
ATOM 629 C C . ALA A 1 82 ? 10.292 11.925 -5.535 1.00 13.61 82 ALA A C 1
ATOM 630 O O . ALA A 1 82 ? 9.715 11.348 -4.604 1.00 13.87 82 ALA A O 1
ATOM 632 N N . GLY A 1 83 ? 10.164 11.574 -6.807 1.00 13.31 83 GLY A N 1
ATOM 633 C CA . GLY A 1 83 ? 9.326 10.476 -7.210 1.00 14.50 83 GLY A CA 1
ATOM 634 C C . GLY A 1 83 ? 9.299 10.326 -8.715 1.00 14.17 83 GLY A C 1
ATOM 635 O O . GLY A 1 83 ? 9.628 11.278 -9.451 1.00 13.44 83 GLY A O 1
ATOM 636 N N . LEU A 1 84 ? 8.925 9.117 -9.199 1.00 11.88 84 LEU A N 1
ATOM 637 C CA . LEU A 1 84 ? 8.564 8.896 -10.633 1.00 12.99 84 LEU A CA 1
ATOM 638 C C . LEU A 1 84 ? 7.051 9.040 -10.735 1.00 11.34 84 LEU A C 1
ATOM 639 O O . LEU A 1 84 ? 6.302 8.655 -9.832 1.00 11.73 84 LEU A O 1
ATOM 644 N N . LYS A 1 85 ? 6.617 9.660 -11.820 1.00 12.09 85 LYS A N 1
ATOM 645 C CA . LYS A 1 85 ? 5.284 10.238 -11.832 1.00 14.07 85 LYS A CA 1
ATOM 646 C C . LYS A 1 85 ? 4.412 9.945 -13.082 1.00 15.71 85 LYS A C 1
ATOM 647 O O . LYS A 1 85 ? 3.334 10.571 -13.201 1.00 16.21 85 LYS A O 1
ATOM 653 N N . ALA A 1 86 ? 4.819 9.051 -14.006 1.00 13.64 86 ALA A N 1
ATOM 654 C CA . ALA A 1 86 ? 3.999 8.771 -15.176 1.00 14.14 86 ALA A CA 1
ATOM 655 C C . ALA A 1 86 ? 3.064 7.563 -14.987 1.00 14.15 86 ALA A C 1
ATOM 656 O O . ALA A 1 86 ? 3.524 6.447 -14.860 1.00 14.19 86 ALA A O 1
ATOM 658 N N . VAL A 1 87 ? 1.760 7.828 -14.951 1.00 12.86 87 VAL A N 1
ATOM 659 C CA . VAL A 1 87 ? 0.706 6.784 -14.810 1.00 14.71 87 VAL A CA 1
ATOM 660 C C . VAL A 1 87 ? 0.968 5.622 -15.790 1.00 14.54 87 VAL A C 1
ATOM 661 O O . VAL A 1 87 ? 1.025 4.451 -15.371 1.00 13.38 87 VAL A O 1
ATOM 665 N N . GLY A 1 88 ? 1.178 5.944 -17.082 1.00 13.31 88 GLY A N 1
ATOM 666 C CA . GLY A 1 88 ? 1.310 4.863 -18.093 1.00 13.84 88 GLY A CA 1
ATOM 667 C C . GLY A 1 88 ? 2.559 4.037 -17.949 1.00 14.08 88 GLY A C 1
ATOM 668 O O . GLY A 1 88 ? 2.536 2.759 -17.985 1.00 14.47 88 GLY A O 1
ATOM 669 N N . GLU A 1 89 ? 3.691 4.717 -17.719 1.00 13.27 89 GLU A N 1
ATOM 670 C CA . GLU A 1 89 ? 4.981 4.048 -17.506 1.00 13.75 89 GLU A CA 1
ATOM 671 C C . GLU A 1 89 ? 4.910 3.152 -16.264 1.00 13.35 89 GLU A C 1
ATOM 672 O O . GLU A 1 89 ? 5.454 2.051 -16.264 1.00 14.39 89 GLU A O 1
ATOM 678 N N . SER A 1 90 ? 4.175 3.600 -15.228 1.00 12.08 90 SER A N 1
ATOM 679 C CA . SER A 1 90 ? 4.082 2.832 -13.986 1.00 11.63 90 SER A CA 1
ATOM 680 C C . SER A 1 90 ? 3.460 1.453 -14.196 1.00 12.74 90 SER A C 1
ATOM 681 O O . SER A 1 90 ? 3.859 0.510 -13.492 1.00 13.66 90 SER A O 1
ATOM 684 N N . VAL A 1 91 ? 2.496 1.381 -15.103 1.00 12.05 91 VAL A N 1
ATOM 685 C CA . VAL A 1 91 ? 1.820 0.086 -15.394 1.00 11.65 91 VAL A CA 1
ATOM 686 C C . VAL A 1 91 ? 2.854 -0.883 -15.976 1.00 13.60 91 VAL A C 1
ATOM 687 O O . VAL A 1 91 ? 2.858 -2.051 -15.604 1.00 14.80 91 VAL A O 1
ATOM 691 N N . ALA A 1 92 ? 3.730 -0.383 -16.841 1.00 13.66 92 ALA A N 1
ATOM 692 C CA . ALA A 1 92 ? 4.778 -1.198 -17.462 1.00 15.40 92 ALA A CA 1
ATOM 693 C C . ALA A 1 92 ? 5.982 -1.454 -16.553 1.00 16.00 92 ALA A C 1
ATOM 694 O O . ALA A 1 92 ? 6.676 -2.441 -16.776 1.00 14.13 92 ALA A O 1
ATOM 696 N N . LYS A 1 93 ? 6.261 -0.592 -15.551 1.00 14.22 93 LYS A N 1
ATOM 697 C CA . LYS A 1 93 ? 7.527 -0.670 -14.733 1.00 14.74 93 LYS A CA 1
ATOM 698 C C . LYS A 1 93 ? 7.202 -0.573 -13.241 1.00 12.68 93 LYS A C 1
ATOM 699 O O . LYS A 1 93 ? 7.594 0.367 -12.543 1.00 13.33 93 LYS A O 1
ATOM 705 N N . PRO A 1 94 ? 6.308 -1.447 -12.720 1.00 13.16 94 PRO A N 1
ATOM 706 C CA . PRO A 1 94 ? 5.795 -1.313 -11.361 1.00 12.07 94 PRO A CA 1
ATOM 707 C C . PRO A 1 94 ? 6.959 -1.361 -10.346 1.00 12.24 94 PRO A C 1
ATOM 708 O O . PRO A 1 94 ? 6.927 -0.577 -9.388 1.00 11.68 94 PRO A O 1
ATOM 712 N N . ILE A 1 95 ? 7.952 -2.243 -10.565 1.00 14.33 95 ILE A N 1
ATOM 713 C CA . ILE A 1 95 ? 8.938 -2.389 -9.542 1.00 13.93 95 ILE A CA 1
ATOM 714 C C . ILE A 1 95 ? 9.809 -1.136 -9.507 1.00 14.78 95 ILE A C 1
ATOM 715 O O . ILE A 1 95 ? 10.190 -0.657 -8.402 1.00 12.92 95 ILE A O 1
ATOM 720 N N . GLU A 1 96 ? 10.150 -0.601 -10.687 1.00 13.19 96 GLU A N 1
ATOM 721 C CA . GLU A 1 96 ? 10.923 0.694 -10.691 1.00 14.35 96 GLU A CA 1
ATOM 722 C C . GLU A 1 96 ? 10.176 1.783 -9.900 1.00 13.35 96 GLU A C 1
ATOM 723 O O . GLU A 1 96 ? 10.811 2.531 -9.154 1.00 12.20 96 GLU A O 1
ATOM 729 N N . TYR A 1 97 ? 8.857 1.849 -10.056 1.00 12.72 97 TYR A N 1
ATOM 730 C CA . TYR A 1 97 ? 8.039 2.854 -9.397 1.00 12.01 97 TYR A CA 1
ATOM 731 C C . TYR A 1 97 ? 7.975 2.596 -7.875 1.00 11.66 97 TYR A C 1
ATOM 732 O O . TYR A 1 97 ? 8.182 3.497 -7.053 1.00 11.22 97 TYR A O 1
ATOM 741 N N . TYR A 1 98 ? 7.683 1.345 -7.492 1.00 11.44 98 TYR A N 1
ATOM 742 C CA . TYR A 1 98 ? 7.568 1.040 -6.084 1.00 11.09 98 TYR A CA 1
ATOM 743 C C . TYR A 1 98 ? 8.897 1.242 -5.362 1.00 11.15 98 TYR A C 1
ATOM 744 O O . TYR A 1 98 ? 8.905 1.778 -4.267 1.00 9.96 98 TYR A O 1
ATOM 753 N N . ASP A 1 99 ? 10.001 0.785 -5.968 1.00 10.78 99 ASP A N 1
ATOM 754 C CA . ASP A 1 99 ? 11.322 0.930 -5.381 1.00 11.06 99 ASP A CA 1
ATOM 755 C C . ASP A 1 99 ? 11.594 2.444 -5.202 1.00 11.18 99 ASP A C 1
ATOM 756 O O . ASP A 1 99 ? 11.848 2.939 -4.095 1.00 12.21 99 ASP A O 1
ATOM 761 N N . ASN A 1 100 ? 11.599 3.161 -6.307 1.00 10.39 100 ASN A N 1
ATOM 762 C CA . ASN A 1 100 ? 11.916 4.593 -6.218 1.00 10.24 100 ASN A CA 1
ATOM 763 C C . ASN A 1 100 ? 11.019 5.319 -5.222 1.00 10.07 100 ASN A C 1
ATOM 764 O O . ASN A 1 100 ? 11.464 6.095 -4.337 1.00 11.28 100 ASN A O 1
ATOM 769 N N . ASN A 1 101 ? 9.727 5.133 -5.384 1.00 10.35 101 ASN A N 1
ATOM 770 C CA . ASN A 1 101 ? 8.778 5.970 -4.677 1.00 10.97 101 ASN A CA 1
ATOM 771 C C . ASN A 1 101 ? 8.634 5.542 -3.218 1.00 11.94 101 ASN A C 1
ATOM 772 O O . ASN A 1 101 ? 8.665 6.392 -2.334 1.00 11.88 101 ASN A O 1
ATOM 777 N N . LEU A 1 102 ? 8.451 4.236 -2.936 1.00 10.60 102 LEU A N 1
ATOM 778 C CA . LEU A 1 102 ? 8.313 3.812 -1.561 1.00 10.51 102 LEU A CA 1
ATOM 779 C C . LEU A 1 102 ? 9.634 3.887 -0.816 1.00 10.71 102 LEU A C 1
ATOM 780 O O . LEU A 1 102 ? 9.673 4.367 0.344 1.00 10.47 102 LEU A O 1
ATOM 785 N N . TYR A 1 103 ? 10.749 3.489 -1.442 1.00 10.51 103 TYR A N 1
ATOM 786 C CA . TYR A 1 103 ? 11.973 3.383 -0.662 1.00 11.23 103 TYR A CA 1
ATOM 787 C C . TYR A 1 103 ? 12.604 4.774 -0.440 1.00 10.69 103 TYR A C 1
ATOM 788 O O . TYR A 1 103 ? 13.174 5.020 0.642 1.00 11.70 103 TYR A O 1
ATOM 797 N N . SER A 1 104 ? 12.410 5.749 -1.356 1.00 10.23 104 SER A N 1
ATOM 798 C CA . SER A 1 104 ? 12.872 7.100 -1.100 1.00 10.42 104 SER A CA 1
ATOM 799 C C . SER A 1 104 ? 12.195 7.632 0.162 1.00 10.61 104 SER A C 1
ATOM 800 O O . SER A 1 104 ? 12.864 8.189 1.060 1.00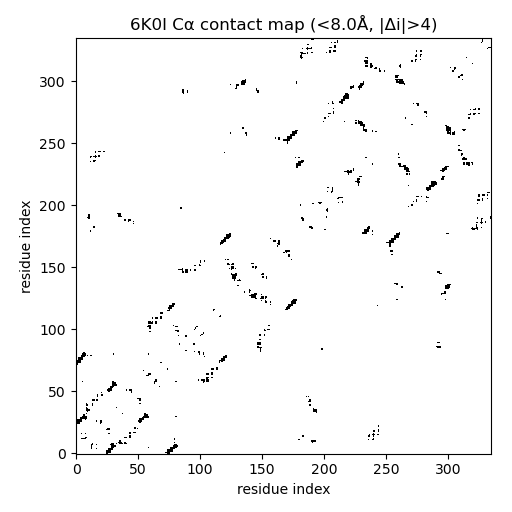 10.97 104 SER A O 1
ATOM 803 N N . THR A 1 105 ? 10.888 7.457 0.239 1.00 11.89 105 THR A N 1
ATOM 804 C CA . THR A 1 105 ? 10.094 7.914 1.379 1.00 11.36 105 THR A CA 1
ATOM 805 C C . THR A 1 105 ? 10.597 7.235 2.660 1.00 12.20 105 THR A C 1
ATOM 806 O O . THR A 1 105 ? 10.713 7.870 3.720 1.00 12.55 105 THR A O 1
ATOM 810 N N . LEU A 1 106 ? 10.824 5.917 2.618 1.00 10.77 106 LEU A N 1
ATOM 811 C CA . LEU A 1 106 ? 11.225 5.216 3.810 1.00 11.32 106 LEU A CA 1
ATOM 812 C C . LEU A 1 106 ? 12.616 5.671 4.285 1.00 11.56 106 LEU A C 1
ATOM 813 O O . LEU A 1 106 ? 12.784 5.878 5.483 1.00 13.65 106 LEU A O 1
ATOM 818 N N . VAL A 1 107 ? 13.562 5.878 3.368 1.00 11.68 107 VAL A N 1
ATOM 819 C CA . VAL A 1 107 ? 14.894 6.295 3.778 1.00 12.74 107 VAL A CA 1
ATOM 820 C C . VAL A 1 107 ? 14.781 7.710 4.374 1.00 13.21 107 VAL A C 1
ATOM 821 O O . VAL A 1 107 ? 15.402 8.014 5.422 1.00 12.58 107 VAL A O 1
ATOM 825 N N . LEU A 1 108 ? 14.032 8.583 3.713 1.00 13.24 108 LEU A N 1
ATOM 826 C CA . LEU A 1 108 ? 13.845 9.961 4.208 1.00 12.67 108 LEU A CA 1
ATOM 827 C C . LEU A 1 108 ? 13.245 9.973 5.623 1.00 12.78 108 LEU A C 1
ATOM 828 O O . LEU A 1 108 ? 13.746 10.712 6.518 1.00 12.76 108 LEU A O 1
ATOM 833 N N . LEU A 1 109 ? 12.181 9.186 5.842 1.00 12.02 109 LEU A N 1
ATOM 834 C CA . LEU A 1 109 ? 11.555 9.169 7.146 1.00 12.72 109 LEU A CA 1
ATOM 835 C C . LEU A 1 109 ? 12.533 8.654 8.208 1.00 12.18 109 LEU A C 1
ATOM 836 O O . LEU A 1 109 ? 12.541 9.184 9.309 1.00 11.46 109 LEU A O 1
ATOM 841 N N . LYS A 1 110 ? 13.360 7.660 7.881 1.00 11.22 110 LYS A N 1
ATOM 842 C CA . LYS A 1 110 ? 14.256 7.113 8.867 1.00 13.44 110 LYS A CA 1
ATOM 843 C C . LYS A 1 110 ? 15.219 8.200 9.354 1.00 13.61 110 LYS A C 1
ATOM 844 O O . LYS A 1 110 ? 15.502 8.316 10.576 1.00 14.98 110 LYS A O 1
ATOM 850 N N . VAL A 1 111 ? 15.740 8.975 8.392 1.00 14.53 111 VAL A N 1
ATOM 851 C CA . VAL A 1 111 ? 16.709 10.009 8.714 1.00 15.13 111 VAL A CA 1
ATOM 852 C C . VAL A 1 111 ? 16.026 11.152 9.443 1.00 13.13 111 VAL A C 1
ATOM 853 O O . VAL A 1 111 ? 16.592 11.688 10.384 1.00 13.62 111 VAL A O 1
ATOM 857 N N . MET A 1 112 ? 14.847 11.564 8.990 1.00 13.63 112 MET A N 1
ATOM 858 C CA . MET A 1 112 ? 14.102 12.628 9.653 1.00 12.55 112 MET A CA 1
ATOM 859 C C . MET A 1 112 ? 13.851 12.254 11.123 1.00 14.59 112 MET A C 1
ATOM 860 O O . MET A 1 112 ? 14.098 13.023 12.037 1.00 13.97 112 MET A O 1
ATOM 865 N N . LYS A 1 113 ? 13.366 11.032 11.356 1.00 12.68 113 LYS A N 1
ATOM 866 C CA . LYS A 1 113 ? 13.166 10.574 12.748 1.00 13.56 113 LYS A CA 1
ATOM 867 C C . LYS A 1 113 ? 14.448 10.670 13.544 1.00 13.98 113 LYS A C 1
ATOM 868 O O . LYS A 1 113 ? 14.432 11.200 14.661 1.00 14.65 113 LYS A O 1
ATOM 874 N N . LYS A 1 114 ? 15.571 10.258 12.964 1.00 13.56 114 LYS A N 1
ATOM 875 C CA . LYS 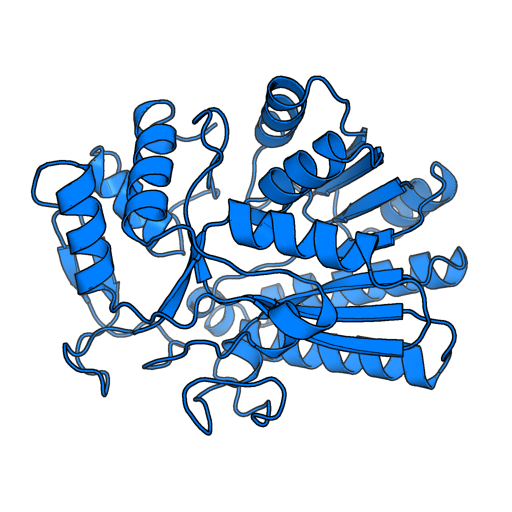A 1 114 ? 16.790 10.224 13.713 1.00 15.33 114 LYS A CA 1
ATOM 876 C C . LYS A 1 114 ? 17.271 11.624 14.135 1.00 15.69 114 LYS A C 1
ATOM 877 O O . LYS A 1 114 ? 17.934 11.749 15.159 1.00 15.33 114 LYS A O 1
ATOM 883 N N . HIS A 1 115 ? 16.875 12.643 13.357 1.00 13.61 115 HIS A N 1
ATOM 884 C CA . HIS A 1 115 ? 17.269 13.999 13.624 1.00 14.81 115 HIS A CA 1
ATOM 885 C C . HIS A 1 115 ? 16.125 14.779 14.241 1.00 14.23 115 HIS A C 1
ATOM 886 O O . HIS A 1 115 ? 16.258 16.010 14.406 1.00 14.25 115 HIS A O 1
ATOM 893 N N . ASN A 1 116 ? 15.013 14.113 14.616 1.00 13.76 116 ASN A N 1
ATOM 894 C CA . ASN A 1 116 ? 13.858 14.779 15.176 1.00 12.38 116 ASN A CA 1
ATOM 895 C C . ASN A 1 116 ? 13.340 15.924 14.274 1.00 14.38 116 ASN A C 1
ATOM 896 O O . ASN A 1 116 ? 12.895 16.997 14.778 1.00 13.31 116 ASN A O 1
ATOM 901 N N . VAL A 1 117 ? 13.398 15.748 12.954 1.00 13.64 117 VAL A N 1
ATOM 902 C CA . VAL A 1 117 ? 12.727 16.693 12.051 1.00 14.14 117 VAL A CA 1
ATOM 903 C C . VAL A 1 117 ? 11.395 16.062 11.699 1.00 14.04 117 VAL A C 1
ATOM 904 O O . VAL A 1 117 ? 11.381 14.952 11.130 1.00 13.21 117 VAL A O 1
ATOM 908 N N . LYS A 1 118 ? 10.315 16.698 12.097 1.00 12.90 118 LYS A N 1
ATOM 909 C CA . LYS A 1 118 ? 9.021 16.015 12.131 1.00 12.96 118 LYS A CA 1
ATOM 910 C C . LYS A 1 118 ? 7.930 16.832 11.463 1.00 13.28 118 LYS A C 1
ATOM 911 O O . LYS A 1 118 ? 6.760 16.732 11.835 1.00 13.25 118 LYS A O 1
ATOM 917 N N . LYS A 1 119 ? 8.306 17.587 10.440 1.00 12.80 119 LYS A N 1
ATOM 918 C CA . LYS A 1 119 ? 7.328 18.337 9.652 1.00 14.00 119 LYS A CA 1
ATOM 919 C C . LYS A 1 119 ? 7.597 18.039 8.178 1.00 12.43 119 LYS A C 1
ATOM 920 O O . LYS A 1 119 ? 8.689 18.303 7.689 1.00 11.49 119 LYS A O 1
ATOM 926 N N . ILE A 1 120 ? 6.597 17.474 7.515 1.00 13.37 120 ILE A N 1
ATOM 927 C CA . ILE A 1 120 ? 6.708 17.033 6.117 1.00 12.58 120 ILE A CA 1
ATOM 928 C C . ILE A 1 120 ? 5.473 17.485 5.350 1.00 12.77 120 ILE A C 1
ATOM 929 O O . ILE A 1 120 ? 4.347 17.279 5.791 1.00 12.57 120 ILE A O 1
ATOM 934 N N . ILE A 1 121 ? 5.709 17.998 4.137 1.00 10.85 121 ILE A N 1
ATOM 935 C CA . ILE A 1 121 ? 4.685 18.101 3.100 1.00 11.69 121 ILE A CA 1
ATOM 936 C C . ILE A 1 121 ? 4.999 16.997 2.085 1.00 10.91 121 ILE A C 1
ATOM 937 O O . ILE A 1 121 ? 6.164 16.946 1.539 1.00 10.80 121 ILE A O 1
ATOM 942 N N . PHE A 1 122 ? 4.019 16.118 1.855 1.00 11.30 122 PHE A N 1
ATOM 943 C CA . PHE A 1 122 ? 4.161 15.047 0.854 1.00 11.39 122 PHE A CA 1
ATOM 944 C C . PHE A 1 122 ? 3.406 15.420 -0.425 1.00 11.68 122 PHE A C 1
ATOM 945 O O . PHE A 1 122 ? 2.238 15.779 -0.384 1.00 11.22 122 PHE A O 1
ATOM 953 N N . SER A 1 123 ? 4.062 15.257 -1.575 1.00 11.84 123 SER A N 1
ATOM 954 C CA . SER A 1 123 ? 3.495 15.492 -2.847 1.00 12.09 123 SER A CA 1
ATOM 955 C C . SER A 1 123 ? 2.567 14.332 -3.248 1.00 13.63 123 SER A C 1
ATOM 956 O O . SER A 1 123 ? 3.002 13.370 -3.851 1.00 15.73 123 SER A O 1
ATOM 959 N N . SER A 1 124 ? 1.317 14.358 -2.803 1.00 12.51 124 SER A N 1
ATOM 960 C CA . SER A 1 124 ? 0.396 13.332 -3.199 1.00 13.05 124 SER A CA 1
ATOM 961 C C . SER A 1 124 ? -0.384 13.795 -4.432 1.00 12.75 124 SER A C 1
ATOM 962 O O . SER A 1 124 ? 0.070 14.647 -5.145 1.00 12.24 124 SER A O 1
ATOM 965 N N . SER A 1 125 ? -1.465 13.092 -4.801 1.00 12.02 125 SER A N 1
ATOM 966 C CA . SER A 1 125 ? -1.944 13.071 -6.189 1.00 12.42 125 SER A CA 1
ATOM 967 C C . SER A 1 125 ? -3.441 12.788 -6.200 1.00 12.66 125 SER A C 1
ATOM 968 O O . SER A 1 125 ? -3.930 11.953 -5.448 1.00 12.38 125 SER A O 1
ATOM 971 N N . ALA A 1 126 ? -4.188 13.446 -7.081 1.00 11.45 126 ALA A N 1
ATOM 972 C CA . ALA A 1 126 ? -5.566 13.056 -7.388 1.00 12.41 126 ALA A CA 1
ATOM 973 C C . ALA A 1 126 ? -5.697 11.565 -7.771 1.00 12.37 126 ALA A C 1
ATOM 974 O O . ALA A 1 126 ? -6.801 11.027 -7.697 1.00 11.71 126 ALA A O 1
ATOM 976 N N . THR A 1 127 ? -4.590 10.910 -8.177 1.00 13.03 127 THR A N 1
ATOM 977 C CA . THR A 1 127 ? -4.647 9.481 -8.591 1.00 13.52 127 THR A CA 1
ATOM 978 C C . THR A 1 127 ? -5.062 8.594 -7.403 1.00 13.12 127 THR A C 1
ATOM 979 O O . THR A 1 127 ? -5.548 7.440 -7.589 1.00 13.94 127 THR A O 1
ATOM 983 N N . VAL A 1 128 ? -4.914 9.087 -6.161 1.00 13.34 128 VAL A N 1
ATOM 984 C CA . VAL A 1 128 ? -5.247 8.288 -4.981 1.00 13.71 128 VAL A CA 1
ATOM 985 C C . VAL A 1 128 ? -6.758 8.040 -4.883 1.00 13.93 128 VAL A C 1
ATOM 986 O O . VAL A 1 128 ? -7.183 7.124 -4.119 1.00 14.58 128 VAL A O 1
ATOM 990 N N . TYR A 1 129 ? -7.564 8.786 -5.640 1.00 14.23 129 TYR A N 1
ATOM 991 C CA . TYR A 1 129 ? -9.003 8.625 -5.637 1.00 14.26 129 TYR A CA 1
ATOM 992 C C . TYR A 1 129 ? -9.464 7.593 -6.688 1.00 15.51 129 TYR A C 1
ATOM 993 O O . TYR A 1 129 ? -10.651 7.290 -6.814 1.00 15.68 129 TYR A O 1
ATOM 1002 N N . GLY A 1 130 ? -8.544 7.089 -7.507 1.00 15.49 130 GLY A N 1
ATOM 1003 C CA . GLY A 1 130 ? -8.878 6.175 -8.586 1.00 16.81 130 GLY A CA 1
ATOM 1004 C C . GLY A 1 130 ? -9.927 6.784 -9.512 1.00 19.60 130 GLY A C 1
ATOM 1005 O O . GLY A 1 130 ? -9.873 7.965 -9.849 1.00 17.84 130 GLY A O 1
ATOM 1006 N N . THR A 1 131 ? -10.915 5.977 -9.914 1.00 18.77 131 THR A N 1
ATOM 1007 C CA . THR A 1 131 ? -12.068 6.445 -10.572 1.00 20.10 131 THR A CA 1
ATOM 1008 C C . THR A 1 131 ? -12.994 7.113 -9.553 1.00 21.06 131 THR A C 1
ATOM 1009 O O . THR A 1 131 ? -13.528 6.436 -8.680 1.00 19.65 131 THR A O 1
ATOM 1013 N N . PRO A 1 132 ? -13.166 8.444 -9.597 1.00 20.56 132 PRO A N 1
ATOM 1014 C CA . PRO A 1 132 ? -13.708 9.166 -8.453 1.00 23.19 132 PRO A CA 1
ATOM 1015 C C . PRO A 1 132 ? -15.132 8.728 -8.166 1.00 25.20 132 PRO A C 1
ATOM 1016 O O . PRO A 1 132 ? -15.956 8.620 -9.070 1.00 21.78 132 PRO A O 1
ATOM 1020 N N . LYS A 1 133 ? -15.370 8.539 -6.866 1.00 32.52 133 LYS A N 1
ATOM 1021 C CA . LYS A 1 133 ? -16.669 8.191 -6.343 1.00 37.07 133 LYS A CA 1
ATOM 1022 C C . LYS A 1 133 ? -17.659 9.350 -6.588 1.00 37.08 133 LYS A C 1
ATOM 1023 O O . LYS A 1 133 ? -18.814 9.145 -6.825 1.00 33.54 133 LYS A O 1
ATOM 1029 N N . GLU A 1 134 ? -17.188 10.593 -6.582 1.00 30.31 134 GLU A N 1
ATOM 1030 C CA . GLU A 1 134 ? -18.084 11.722 -6.942 1.00 34.87 134 GLU A CA 1
ATOM 1031 C C . GLU A 1 134 ? -17.224 12.844 -7.508 1.00 24.57 134 GLU A C 1
ATOM 1032 O O . GLU A 1 134 ? -16.044 12.800 -7.323 1.00 23.70 134 GLU A O 1
ATOM 1038 N N . LEU A 1 135 ? -17.847 13.784 -8.237 1.00 22.66 135 LEU A N 1
ATOM 1039 C CA . LEU A 1 135 ? -17.190 14.950 -8.786 1.00 19.94 135 LEU A CA 1
ATOM 1040 C C . LEU A 1 135 ? -18.022 16.172 -8.407 1.00 21.48 135 LEU A C 1
ATOM 1041 O O . LEU A 1 135 ? -19.238 16.052 -8.426 1.00 21.26 135 LEU A O 1
ATOM 1046 N N . PRO A 1 136 ? -17.382 17.282 -8.022 1.00 20.47 136 PRO A N 1
ATOM 1047 C CA . PRO A 1 136 ? -15.949 17.413 -7.853 1.00 17.39 136 PRO A CA 1
ATOM 1048 C C . PRO A 1 136 ? -15.488 16.615 -6.621 1.00 16.27 136 PRO A C 1
ATOM 1049 O O . PRO A 1 136 ? -16.310 16.198 -5.791 1.00 17.28 136 PRO A O 1
ATOM 1053 N N . ILE A 1 137 ? -14.190 16.343 -6.555 1.00 16.26 137 ILE A N 1
ATOM 1054 C CA . ILE A 1 137 ? -13.590 15.556 -5.500 1.00 16.33 137 ILE A CA 1
ATOM 1055 C C . ILE A 1 137 ? -13.291 16.443 -4.303 1.00 15.94 137 ILE A C 1
ATOM 1056 O O . ILE A 1 137 ? -12.619 17.461 -4.468 1.00 17.57 137 ILE A O 1
ATOM 1061 N N . THR A 1 138 ? -13.706 16.004 -3.101 1.00 14.77 138 THR A N 1
ATOM 1062 C CA . THR A 1 138 ? -13.336 16.683 -1.872 1.00 14.69 138 THR A CA 1
ATOM 1063 C C . THR A 1 138 ? -12.363 15.799 -1.089 1.00 15.91 138 THR A C 1
ATOM 1064 O O . THR A 1 138 ? -12.109 14.649 -1.458 1.00 15.35 138 THR A O 1
ATOM 1068 N N . GLU A 1 139 ? -11.876 16.308 0.041 1.00 15.88 139 GLU A N 1
ATOM 1069 C CA . GLU A 1 139 ? -11.020 15.491 0.895 1.00 16.31 139 GLU A CA 1
ATOM 1070 C C . GLU A 1 139 ? -11.846 14.402 1.615 1.00 19.04 139 GLU A C 1
ATOM 1071 O O . GLU A 1 139 ? -11.254 13.510 2.217 1.00 17.39 139 GLU A O 1
ATOM 1077 N N . GLU A 1 140 ? -13.183 14.445 1.542 1.00 18.07 140 GLU A N 1
ATOM 1078 C CA . GLU A 1 140 ? -14.042 13.360 2.090 1.00 22.08 140 GLU A CA 1
ATOM 1079 C C . GLU A 1 140 ? -14.345 12.266 1.040 1.00 21.47 140 GLU A C 1
ATOM 1080 O O . GLU A 1 140 ? -14.871 11.202 1.370 1.00 20.45 140 GLU A O 1
ATOM 1086 N N . THR A 1 141 ? -13.979 12.491 -0.216 1.00 17.89 141 THR A N 1
ATOM 1087 C CA . THR A 1 141 ? -14.172 11.488 -1.252 1.00 17.78 141 THR A CA 1
ATOM 1088 C C . THR A 1 141 ? -13.296 10.286 -0.932 1.00 17.68 141 THR A C 1
ATOM 1089 O O . THR A 1 141 ? -12.120 10.440 -0.653 1.00 15.61 141 THR A O 1
ATOM 1093 N N . PRO A 1 142 ? -13.838 9.060 -0.935 1.00 18.51 142 PRO A N 1
ATOM 1094 C CA . PRO A 1 142 ? -13.031 7.921 -0.508 1.00 18.38 142 PRO A CA 1
ATOM 1095 C C . PRO A 1 142 ? -11.828 7.756 -1.445 1.00 16.52 142 PRO A C 1
ATOM 1096 O O . PRO A 1 142 ? -11.941 7.933 -2.664 1.00 16.67 142 PRO A O 1
ATOM 1100 N N . THR A 1 143 ? -10.714 7.304 -0.868 1.00 16.49 143 THR A N 1
ATOM 1101 C CA . THR A 1 143 ? -9.526 6.953 -1.664 1.00 16.02 143 THR A CA 1
ATOM 1102 C C . THR A 1 143 ? -9.619 5.466 -2.033 1.00 16.92 143 THR A C 1
ATOM 1103 O O . THR A 1 143 ? -10.477 4.727 -1.486 1.00 18.12 143 THR A O 1
ATOM 1107 N N . GLY A 1 144 ? -8.739 5.023 -2.948 1.00 14.26 144 GLY A N 1
ATOM 1108 C CA . GLY A 1 144 ? -8.660 3.623 -3.321 1.00 16.21 144 GLY A CA 1
ATOM 1109 C C . GLY A 1 144 ? -9.205 3.387 -4.695 1.00 15.42 144 GLY A C 1
ATOM 1110 O O . GLY A 1 144 ? -9.537 4.306 -5.399 1.00 17.49 144 GLY A O 1
ATOM 1111 N N . GLY A 1 145 ? -9.232 2.121 -5.118 1.00 14.56 145 GLY A N 1
ATOM 1112 C CA . GLY A 1 145 ? -9.547 1.839 -6.493 1.00 15.92 145 GLY A CA 1
ATOM 1113 C C . GLY A 1 145 ? -8.504 2.367 -7.451 1.00 15.54 145 GLY A C 1
ATOM 1114 O O . GLY A 1 145 ? -8.830 2.678 -8.593 1.00 15.03 145 GLY A O 1
ATOM 1115 N N . THR A 1 146 ? -7.266 2.516 -6.976 1.00 13.86 146 THR A N 1
ATOM 1116 C CA . THR A 1 146 ? -6.195 3.059 -7.833 1.00 13.69 146 THR A CA 1
ATOM 1117 C C . THR A 1 146 ? -6.010 2.176 -9.067 1.00 16.43 146 THR A C 1
ATOM 1118 O O . THR A 1 146 ? -6.144 0.954 -9.005 1.00 15.73 146 THR A O 1
ATOM 1122 N N . THR A 1 147 ? -5.668 2.814 -10.191 1.00 14.50 147 THR A N 1
ATOM 1123 C CA . THR A 1 147 ? -5.721 2.149 -11.513 1.00 16.45 147 THR A CA 1
ATOM 1124 C C . THR A 1 147 ? -4.340 1.875 -12.069 1.00 16.35 147 THR A C 1
ATOM 1125 O O . THR A 1 147 ? -4.215 1.331 -13.179 1.00 17.78 147 THR A O 1
ATOM 1129 N N . ASN A 1 148 ? -3.297 2.189 -11.316 1.00 13.93 148 ASN A N 1
ATOM 1130 C CA . ASN A 1 148 ? -1.952 2.140 -11.868 1.00 14.23 148 ASN A CA 1
ATOM 1131 C C . ASN A 1 148 ? -1.001 2.193 -10.695 1.00 13.22 148 ASN A C 1
ATOM 1132 O O . ASN A 1 148 ? -1.346 2.776 -9.646 1.00 13.35 148 ASN A O 1
ATOM 1137 N N . PRO A 1 149 ? 0.183 1.579 -10.814 1.00 12.64 149 PRO A N 1
ATOM 1138 C CA . PRO A 1 149 ? 1.129 1.532 -9.707 1.00 11.77 149 PRO A CA 1
ATOM 1139 C C . PRO A 1 149 ? 1.606 2.894 -9.193 1.00 12.63 149 PRO A C 1
ATOM 1140 O O . PRO A 1 149 ? 1.961 3.019 -8.039 1.00 11.77 149 PRO A O 1
ATOM 1144 N N . TYR A 1 150 ? 1.632 3.898 -10.058 1.00 11.01 150 TYR A N 1
ATOM 1145 C CA . TYR A 1 150 ? 2.001 5.224 -9.569 1.00 11.06 150 TYR A CA 1
ATOM 1146 C C . TYR A 1 150 ? 1.028 5.686 -8.464 1.00 10.70 150 TYR A C 1
ATOM 1147 O O . TYR A 1 150 ? 1.462 6.128 -7.377 1.00 10.50 150 TYR A O 1
ATOM 1156 N N . GLY A 1 151 ? -0.261 5.741 -8.814 1.00 11.06 151 GLY A N 1
ATOM 1157 C CA . GLY A 1 151 ? -1.317 6.116 -7.928 1.00 11.11 151 GLY A CA 1
ATOM 1158 C C . GLY A 1 151 ? -1.338 5.234 -6.695 1.00 10.89 151 GLY A C 1
ATOM 1159 O O . GLY A 1 151 ? -1.466 5.710 -5.594 1.00 9.71 151 GLY A O 1
ATOM 1160 N N . THR A 1 152 ? -1.169 3.901 -6.869 1.00 10.25 152 THR A N 1
ATOM 1161 C CA . THR A 1 152 ? -1.116 3.017 -5.757 1.00 10.60 152 THR A CA 1
ATOM 1162 C C . THR A 1 152 ? 0.033 3.416 -4.814 1.00 9.18 152 THR A C 1
ATOM 1163 O O . THR A 1 152 ? -0.120 3.446 -3.614 1.00 10.72 152 THR A O 1
ATOM 1167 N N . SER A 1 153 ? 1.195 3.739 -5.391 1.00 10.05 153 SER A N 1
ATOM 1168 C CA . SER A 1 153 ? 2.363 4.105 -4.621 1.00 9.89 153 SER A CA 1
ATOM 1169 C C . SER A 1 153 ? 2.091 5.371 -3.814 1.00 10.35 153 SER A C 1
ATOM 1170 O O . SER A 1 153 ? 2.566 5.459 -2.685 1.00 10.41 153 SER A O 1
ATOM 1173 N N . LYS A 1 154 ? 1.398 6.336 -4.419 1.00 10.64 154 LYS A N 1
ATOM 1174 C CA . LYS A 1 154 ? 1.052 7.562 -3.652 1.00 10.97 154 LYS A CA 1
ATOM 1175 C C . LYS A 1 154 ? 0.133 7.186 -2.482 1.00 9.65 154 LYS A C 1
ATOM 1176 O O . LYS A 1 154 ? 0.309 7.698 -1.382 1.00 9.52 154 LYS A O 1
ATOM 1182 N N . LEU A 1 155 ? -0.883 6.350 -2.681 1.00 11.11 155 LEU A N 1
ATOM 1183 C CA . LEU A 1 155 ? -1.816 6.029 -1.597 1.00 10.88 155 LEU A CA 1
ATOM 1184 C C . LEU A 1 155 ? -1.093 5.224 -0.496 1.00 11.50 155 LEU A C 1
ATOM 1185 O O . LEU A 1 155 ? -1.298 5.440 0.696 1.00 11.69 155 LEU A O 1
ATOM 1190 N N . PHE A 1 156 ? -0.182 4.345 -0.900 1.00 10.07 156 PHE A N 1
ATOM 1191 C CA . PHE A 1 156 ? 0.648 3.614 0.041 1.00 11.31 156 PHE A CA 1
ATOM 1192 C C . PHE A 1 156 ? 1.470 4.569 0.928 1.00 10.41 156 PHE A C 1
ATOM 1193 O O . PHE A 1 156 ? 1.550 4.409 2.155 1.00 10.42 156 PHE A O 1
ATOM 1201 N N . GLN A 1 157 ? 2.093 5.570 0.283 1.00 10.01 157 GLN A N 1
ATOM 1202 C CA . GLN A 1 157 ? 2.931 6.495 0.972 1.00 10.47 157 GLN A CA 1
ATOM 1203 C C . GLN A 1 157 ? 2.083 7.293 1.964 1.00 10.34 157 GLN A C 1
ATOM 1204 O O . GLN A 1 157 ? 2.541 7.604 3.081 1.00 10.48 157 GLN A O 1
ATOM 1210 N N . GLU A 1 158 ? 0.915 7.707 1.550 1.00 10.88 158 GLU A N 1
ATOM 1211 C CA . GLU A 1 158 ? 0.017 8.437 2.482 1.00 11.28 158 GLU A CA 1
ATOM 1212 C C . GLU A 1 158 ? -0.226 7.636 3.764 1.00 12.27 158 GLU A C 1
ATOM 1213 O O . GLU A 1 158 ? -0.151 8.183 4.867 1.00 12.25 158 GLU A O 1
ATOM 1219 N N . GLN A 1 159 ? -0.476 6.334 3.607 1.00 11.54 159 GLN A N 1
ATOM 1220 C CA . GLN A 1 159 ? -0.738 5.488 4.729 1.00 12.43 159 GLN A CA 1
ATOM 1221 C C . GLN A 1 159 ? 0.506 5.315 5.594 1.00 10.67 159 GLN A C 1
ATOM 1222 O O . GLN A 1 159 ? 0.332 5.304 6.841 1.00 11.02 159 GLN A O 1
ATOM 1228 N N . ILE A 1 160 ? 1.706 5.185 4.990 1.00 9.81 160 ILE A N 1
ATOM 1229 C CA . ILE A 1 160 ? 2.924 5.048 5.721 1.00 10.72 160 ILE A CA 1
ATOM 1230 C C . ILE A 1 160 ? 3.061 6.300 6.612 1.00 10.71 160 ILE A C 1
ATOM 1231 O O . ILE A 1 160 ? 3.391 6.221 7.802 1.00 10.18 160 ILE A O 1
ATOM 1236 N N . LEU A 1 161 ? 2.848 7.476 6.001 1.00 10.47 161 LEU A N 1
ATOM 1237 C CA . LEU A 1 161 ? 2.969 8.719 6.763 1.00 10.93 161 LEU A CA 1
ATOM 1238 C C . LEU A 1 161 ? 1.942 8.814 7.901 1.00 12.12 161 LEU A C 1
ATOM 1239 O O . LEU A 1 161 ? 2.305 9.225 9.038 1.00 12.08 161 LEU A O 1
ATOM 1244 N N . ARG A 1 162 ? 0.689 8.454 7.640 1.00 11.15 162 ARG A N 1
ATOM 1245 C CA . ARG A 1 162 ? -0.315 8.417 8.691 1.00 11.80 162 ARG A CA 1
ATOM 1246 C C . ARG A 1 162 ? 0.170 7.535 9.858 1.00 12.06 162 ARG A C 1
ATOM 1247 O O . ARG A 1 162 ? -0.049 7.862 11.069 1.00 11.51 162 ARG A O 1
ATOM 1255 N N . ASP A 1 163 ? 0.757 6.375 9.533 1.00 11.98 163 ASP A N 1
ATOM 1256 C CA . ASP A 1 163 ? 1.241 5.423 10.561 1.00 12.30 163 ASP A CA 1
ATOM 1257 C C . ASP A 1 163 ? 2.439 5.993 11.355 1.00 11.72 163 ASP A C 1
ATOM 1258 O O . ASP A 1 163 ? 2.512 5.707 12.543 1.00 12.57 163 ASP A O 1
ATOM 1263 N N . VAL A 1 164 ? 3.287 6.840 10.726 1.00 11.26 164 VAL A N 1
ATOM 1264 C CA . VAL A 1 164 ? 4.348 7.547 11.460 1.00 12.32 164 VAL A CA 1
ATOM 1265 C C . VAL A 1 164 ? 3.722 8.419 12.565 1.00 12.02 164 VAL A C 1
ATOM 1266 O O . VAL A 1 164 ? 4.170 8.410 13.746 1.00 12.35 164 VAL A O 1
ATOM 1270 N N . HIS A 1 165 ? 2.653 9.125 12.208 1.00 11.82 165 HIS A N 1
ATOM 1271 C CA . HIS A 1 165 ? 1.943 9.996 13.158 1.00 13.28 165 HIS A CA 1
ATOM 1272 C C . HIS A 1 165 ? 1.218 9.199 14.265 1.00 13.48 165 HIS A C 1
ATOM 1273 O O . HIS A 1 165 ? 1.213 9.661 15.418 1.00 13.61 165 HIS A O 1
ATOM 1280 N N . VAL A 1 166 ? 0.691 8.004 13.949 1.00 11.04 166 VAL A N 1
ATOM 1281 C CA . VAL A 1 166 ? 0.158 7.143 15.000 1.00 12.30 166 VAL A CA 1
ATOM 1282 C C . VAL A 1 166 ? 1.232 6.805 16.022 1.00 11.62 166 VAL A C 1
ATOM 1283 O O . VAL A 1 166 ? 0.992 6.832 17.248 1.00 14.19 166 VAL A O 1
ATOM 1287 N N . ALA A 1 167 ? 2.430 6.462 15.564 1.00 11.80 167 ALA A N 1
ATOM 1288 C CA . ALA A 1 167 ? 3.482 6.032 16.391 1.00 12.56 167 ALA A CA 1
ATOM 1289 C C . ALA A 1 167 ? 4.159 7.204 17.101 1.00 13.88 167 ALA A C 1
ATOM 1290 O O . ALA A 1 167 ? 4.784 6.969 18.141 1.00 14.99 167 ALA A O 1
ATOM 1292 N N . ASP A 1 168 ? 4.072 8.411 16.532 1.00 12.46 168 ASP A N 1
ATOM 1293 C CA . ASP A 1 168 ? 4.680 9.593 17.168 1.00 12.90 168 ASP A CA 1
ATOM 1294 C C . ASP A 1 168 ? 3.836 10.808 16.823 1.00 13.64 168 ASP A C 1
ATOM 1295 O O . ASP A 1 168 ? 4.070 11.430 15.784 1.00 12.72 168 ASP A O 1
ATOM 1300 N N . PRO A 1 169 ? 2.786 11.091 17.614 1.00 12.62 169 PRO A N 1
ATOM 1301 C CA . PRO A 1 169 ? 1.823 12.132 17.260 1.00 14.17 169 PRO A CA 1
ATOM 1302 C C . PRO A 1 169 ? 2.361 13.568 17.438 1.00 15.40 169 PRO A C 1
ATOM 1303 O O . PRO A 1 169 ? 1.622 14.493 17.131 1.00 17.31 169 PRO A O 1
ATOM 1307 N N . SER A 1 170 ? 3.662 13.705 17.630 1.00 14.17 170 SER A N 1
ATOM 1308 C CA . SER A 1 170 ? 4.250 15.032 17.593 1.00 16.53 170 SER A CA 1
ATOM 1309 C C . SER A 1 170 ? 4.531 15.466 16.141 1.00 17.06 170 SER A C 1
ATOM 1310 O O . SER A 1 170 ? 4.945 16.603 15.906 1.00 15.24 170 SER A O 1
ATOM 1313 N N . TRP A 1 171 ? 4.391 14.562 15.153 1.00 13.83 171 TRP A N 1
ATOM 1314 C CA . TRP A 1 171 ? 4.611 14.933 13.755 1.00 13.56 171 TRP A CA 1
ATOM 1315 C C . TRP A 1 171 ? 3.510 15.867 13.222 1.00 12.99 171 TRP A C 1
ATOM 1316 O O . TRP A 1 171 ? 2.360 15.783 13.594 1.00 13.79 171 TRP A O 1
ATOM 1327 N N . THR A 1 172 ? 3.922 16.673 12.249 1.00 12.46 172 THR A N 1
ATOM 1328 C CA . THR A 1 172 ? 3.053 17.377 11.336 1.00 12.96 172 THR A CA 1
ATOM 1329 C C . THR A 1 172 ? 3.236 16.732 9.949 1.00 12.26 172 THR A C 1
ATOM 1330 O O . THR A 1 172 ? 4.329 16.738 9.412 1.00 13.20 172 THR A O 1
ATOM 1334 N N . ILE A 1 173 ? 2.167 16.166 9.437 1.00 14.58 173 ILE A N 1
ATOM 1335 C CA . ILE A 1 173 ? 2.111 15.504 8.132 1.00 14.05 173 ILE A CA 1
ATOM 1336 C C . ILE A 1 173 ? 1.089 16.258 7.288 1.00 12.86 173 ILE A C 1
ATOM 1337 O O . ILE A 1 173 ? -0.071 16.239 7.625 1.00 12.49 173 ILE A O 1
ATOM 1342 N N . VAL A 1 174 ? 1.532 16.813 6.174 1.00 12.03 174 VAL A N 1
ATOM 1343 C CA . VAL A 1 174 ? 0.612 17.463 5.269 1.00 11.43 174 VAL A CA 1
ATOM 1344 C C . VAL A 1 174 ? 0.580 16.686 3.957 1.00 11.35 174 VAL A C 1
ATOM 1345 O O . VAL A 1 174 ? 1.593 16.640 3.287 1.00 12.87 174 VAL A O 1
ATOM 1349 N N . LEU A 1 175 ? -0.575 16.056 3.676 1.00 11.52 175 LEU A N 1
ATOM 1350 C CA . LEU A 1 175 ? -0.784 15.328 2.416 1.00 12.00 175 LEU A CA 1
ATOM 1351 C C . LEU A 1 175 ? -1.471 16.283 1.439 1.00 11.96 175 LEU A C 1
ATOM 1352 O O . LEU A 1 175 ? -2.621 16.542 1.555 1.00 13.39 175 LEU A O 1
ATOM 1357 N N . LEU A 1 176 ? -0.690 16.792 0.481 1.00 11.92 176 LEU A N 1
ATOM 1358 C CA . LEU A 1 176 ? -1.226 17.651 -0.586 1.00 12.00 176 LEU A CA 1
ATOM 1359 C C . LEU A 1 176 ? -1.483 16.782 -1.807 1.00 11.84 176 LEU A C 1
ATOM 1360 O O . LEU A 1 176 ? -0.561 16.232 -2.427 1.00 11.45 176 LEU A O 1
ATOM 1365 N N . ARG A 1 177 ? -2.753 16.681 -2.163 1.00 11.23 177 ARG A N 1
ATOM 1366 C CA . ARG A 1 177 ? -3.146 15.922 -3.349 1.00 11.03 177 ARG A CA 1
ATOM 1367 C C . ARG A 1 177 ? -3.213 16.912 -4.510 1.00 12.47 177 ARG A C 1
ATOM 1368 O O . ARG A 1 177 ? -4.264 17.543 -4.689 1.00 12.46 177 ARG A O 1
ATOM 1376 N N . TYR A 1 178 ? -2.124 17.041 -5.262 1.00 11.29 178 TYR A N 1
ATOM 1377 C CA . TYR A 1 178 ? -2.138 17.904 -6.420 1.00 13.25 178 TYR A CA 1
ATOM 1378 C C . TYR A 1 178 ? -3.008 17.290 -7.513 1.00 13.33 178 TYR A C 1
ATOM 1379 O O . TYR A 1 178 ? -3.047 16.061 -7.674 1.00 13.65 178 TYR A O 1
ATOM 1388 N N . PHE A 1 179 ? -3.669 18.157 -8.283 1.00 12.88 179 PHE A N 1
ATOM 1389 C CA . PHE A 1 179 ? -4.309 17.757 -9.531 1.00 12.68 179 PHE A CA 1
ATOM 1390 C C . PHE A 1 179 ? -3.249 17.921 -10.626 1.00 13.90 179 PHE A C 1
ATOM 1391 O O . PHE A 1 179 ? -2.166 17.334 -10.512 1.00 17.04 179 PHE A O 1
ATOM 1399 N N . ASN A 1 180 ? -3.456 18.718 -11.669 1.00 13.13 180 ASN A N 1
ATOM 1400 C CA . ASN A 1 180 ? -2.524 18.629 -12.844 1.00 11.69 180 ASN A CA 1
ATOM 1401 C C . ASN A 1 180 ? -1.846 19.977 -13.114 1.00 13.08 180 ASN A C 1
ATOM 1402 O O . ASN A 1 180 ? -2.341 20.787 -13.904 1.00 12.06 180 ASN A O 1
ATOM 1407 N N . PRO A 1 181 ? -0.665 20.232 -12.524 1.00 12.19 181 PRO A N 1
ATOM 1408 C CA . PRO A 1 181 ? 0.019 21.514 -12.735 1.00 14.67 181 PRO A CA 1
ATOM 1409 C C . PRO A 1 181 ? 0.547 21.661 -14.172 1.00 14.52 181 PRO A C 1
ATOM 1410 O O . PRO A 1 181 ? 1.019 20.679 -14.776 1.00 13.58 181 PRO A O 1
ATOM 1414 N N . VAL A 1 182 ? 0.487 22.901 -14.668 1.00 13.83 182 VAL A N 1
ATOM 1415 C CA . VAL A 1 182 ? 0.833 23.327 -15.998 1.00 14.56 182 VAL A CA 1
ATOM 1416 C C . VAL A 1 182 ? 1.442 24.730 -15.870 1.00 14.44 182 VAL A C 1
ATOM 1417 O O . VAL A 1 182 ? 0.991 25.481 -15.008 1.00 15.10 182 VAL A O 1
ATOM 1421 N N . GLY A 1 183 ? 2.338 25.080 -16.760 1.00 14.58 183 GLY A N 1
ATOM 1422 C CA . GLY A 1 183 ? 2.729 26.435 -16.981 1.00 15.53 183 GLY A CA 1
ATOM 1423 C C . GLY A 1 183 ? 4.118 26.700 -16.467 1.00 15.04 183 GLY A C 1
ATOM 1424 O O . GLY A 1 183 ? 4.907 25.802 -16.309 1.00 15.05 183 GLY A O 1
ATOM 1425 N N . ALA A 1 184 ? 4.471 27.991 -16.317 1.00 13.52 184 ALA A N 1
ATOM 1426 C CA . ALA A 1 184 ? 5.831 28.390 -16.048 1.00 14.09 184 ALA A CA 1
ATOM 1427 C C . ALA A 1 184 ? 5.844 29.749 -15.330 1.00 14.21 184 ALA A C 1
ATOM 1428 O O . ALA A 1 184 ? 4.889 30.505 -15.409 1.00 16.33 184 ALA A O 1
ATOM 1430 N N . HIS A 1 185 ? 6.905 29.973 -14.582 1.00 15.93 185 HIS A N 1
ATOM 1431 C CA . HIS A 1 185 ? 7.160 31.258 -13.925 1.00 16.39 185 HIS A CA 1
ATOM 1432 C C . HIS A 1 185 ? 7.095 32.372 -14.994 1.00 17.69 185 HIS A C 1
ATOM 1433 O O . HIS A 1 185 ? 7.484 32.119 -16.151 1.00 15.13 185 HIS A O 1
ATOM 1440 N N . GLU A 1 186 ? 6.559 33.528 -14.603 1.00 16.64 186 GLU A N 1
ATOM 1441 C CA . GLU A 1 186 ? 6.240 34.612 -15.591 1.00 20.87 186 GLU A CA 1
ATOM 1442 C C . GLU A 1 186 ? 7.488 35.041 -16.374 1.00 21.37 186 GLU A C 1
ATOM 1443 O O . GLU A 1 186 ? 7.342 35.527 -17.527 1.00 22.83 186 GLU A O 1
ATOM 1449 N N . SER A 1 187 ? 8.684 34.882 -15.804 1.00 20.72 187 SER A N 1
ATOM 1450 C CA . SER A 1 187 ? 9.967 35.306 -16.432 1.00 21.64 187 SER A CA 1
ATOM 1451 C C . SER A 1 187 ? 10.282 34.541 -17.712 1.00 22.66 187 SER A C 1
ATOM 1452 O O . SER A 1 187 ? 11.057 34.995 -18.567 1.00 24.02 187 SER A O 1
ATOM 1455 N N . GLY A 1 188 ? 9.774 33.318 -17.793 1.00 21.15 188 GLY A N 1
ATOM 1456 C CA . GLY A 1 188 ? 10.105 32.416 -18.891 1.00 20.83 188 GLY A CA 1
ATOM 1457 C C . GLY A 1 188 ? 11.505 31.878 -18.779 1.00 19.13 188 GLY A C 1
ATOM 1458 O O . GLY A 1 188 ? 11.968 31.180 -19.682 1.00 23.20 188 GLY A O 1
ATOM 1459 N N . LEU A 1 189 ? 12.163 32.085 -17.627 1.00 18.48 189 LEU A N 1
ATOM 1460 C CA . LEU A 1 189 ? 13.567 31.635 -17.456 1.00 19.10 189 LEU A CA 1
ATOM 1461 C C . LEU A 1 189 ? 13.622 30.201 -16.884 1.00 19.36 189 LEU A C 1
ATOM 1462 O O . LEU A 1 189 ? 14.644 29.571 -16.866 1.00 20.95 189 LEU A O 1
ATOM 1467 N N . LEU A 1 190 ? 12.446 29.703 -16.502 1.00 20.79 190 LEU A N 1
ATOM 1468 C CA . LEU A 1 190 ? 12.273 28.381 -15.915 1.00 22.99 190 LEU A CA 1
ATOM 1469 C C . LEU A 1 190 ? 10.917 27.833 -16.360 1.00 19.61 190 LEU A C 1
ATOM 1470 O O . LEU A 1 190 ? 9.968 28.587 -16.521 1.00 18.83 190 LEU A O 1
ATOM 1475 N N . GLY A 1 191 ? 10.837 26.506 -16.516 1.00 18.77 191 GLY A N 1
ATOM 1476 C CA . GLY A 1 191 ? 9.605 25.876 -16.912 1.00 17.50 191 GLY A CA 1
ATOM 1477 C C . GLY A 1 191 ? 9.740 24.370 -16.826 1.00 15.70 191 GLY A C 1
ATOM 1478 O O . GLY A 1 191 ? 10.716 23.879 -16.283 1.00 17.52 191 GLY A O 1
ATOM 1479 N N . GLU A 1 192 ? 8.757 23.660 -17.399 1.00 16.99 192 GLU A N 1
ATOM 1480 C CA . GLU A 1 192 ? 8.760 22.229 -17.337 1.00 15.44 192 GLU A CA 1
ATOM 1481 C C . GLU A 1 192 ? 9.746 21.648 -18.365 1.00 16.84 192 GLU A C 1
ATOM 1482 O O . GLU A 1 192 ? 9.615 21.851 -19.587 1.00 17.98 192 GLU A O 1
ATOM 1488 N N . ASP A 1 193 ? 10.772 20.938 -17.890 1.00 18.17 193 ASP A N 1
ATOM 1489 C CA . ASP A 1 193 ? 11.792 20.391 -18.798 1.00 18.34 193 ASP A CA 1
ATOM 1490 C C . ASP A 1 193 ? 12.137 18.963 -18.420 1.00 18.58 193 ASP A C 1
ATOM 1491 O O . ASP A 1 193 ? 13.176 18.698 -17.821 1.00 17.12 193 ASP A O 1
ATOM 1496 N N . PRO A 1 194 ? 11.267 17.985 -18.720 1.00 18.39 194 PRO A N 1
ATOM 1497 C CA . PRO A 1 194 ? 11.600 16.603 -18.403 1.00 19.55 194 PRO A CA 1
ATOM 1498 C C . PRO A 1 194 ? 12.731 16.123 -19.320 1.00 21.92 194 PRO A C 1
ATOM 1499 O O . PRO A 1 194 ? 13.012 16.759 -20.368 1.00 19.25 194 PRO A O 1
ATOM 1503 N N . LYS A 1 195 ? 13.335 14.990 -18.961 1.00 21.09 195 LYS A N 1
ATOM 1504 C CA . LYS A 1 195 ? 14.301 14.328 -19.821 1.00 23.03 195 LYS A CA 1
ATOM 1505 C C . LYS A 1 195 ? 13.532 13.385 -20.742 1.00 21.63 195 LYS A C 1
ATOM 1506 O O . LYS A 1 195 ? 12.532 12.820 -20.337 1.00 22.34 195 LYS A O 1
ATOM 1512 N N . GLY A 1 196 ? 14.003 13.232 -21.982 1.00 20.88 196 GLY A N 1
ATOM 1513 C CA . GLY A 1 196 ? 13.333 12.364 -22.965 1.00 22.83 196 GLY A CA 1
ATOM 1514 C C . GLY A 1 196 ? 12.107 13.034 -23.561 1.00 21.74 196 GLY A C 1
ATOM 1515 O O . GLY A 1 196 ? 11.856 14.242 -23.378 1.00 24.14 196 GLY A O 1
ATOM 1516 N N . ILE A 1 197 ? 11.262 12.219 -24.176 1.00 22.60 197 ILE A N 1
ATOM 1517 C CA . ILE A 1 197 ? 9.946 12.664 -24.683 1.00 21.84 197 ILE A CA 1
ATOM 1518 C C . ILE A 1 197 ? 9.051 12.954 -23.482 1.00 19.85 197 ILE A C 1
ATOM 1519 O O . ILE A 1 197 ? 8.880 12.137 -22.581 1.00 16.89 197 ILE A O 1
ATOM 1524 N N . PRO A 1 198 ? 8.441 14.135 -23.370 1.00 18.19 198 PRO A N 1
ATOM 1525 C CA . PRO A 1 198 ? 7.584 14.396 -22.220 1.00 17.77 198 PRO A CA 1
ATOM 1526 C C . PRO A 1 198 ? 6.430 13.420 -22.110 1.00 16.43 198 PRO A C 1
ATOM 1527 O O . PRO A 1 198 ? 5.748 13.131 -23.064 1.00 17.64 198 PRO A O 1
ATOM 1531 N N . ALA A 1 199 ? 6.221 12.916 -20.892 1.00 14.77 199 ALA A N 1
ATOM 1532 C CA . ALA A 1 199 ? 5.127 12.018 -20.597 1.00 15.09 199 ALA A CA 1
ATOM 1533 C C . ALA A 1 199 ? 3.826 12.775 -20.275 1.00 13.76 199 ALA A C 1
ATOM 1534 O O . ALA A 1 199 ? 2.675 12.250 -20.452 1.00 14.77 199 ALA A O 1
ATOM 1536 N N . ASN A 1 200 ? 3.935 14.008 -19.778 1.00 11.96 200 ASN A N 1
ATOM 1537 C CA . ASN A 1 200 ? 2.749 14.801 -19.485 1.00 12.04 200 ASN A CA 1
ATOM 1538 C C . ASN A 1 200 ? 2.240 15.545 -20.743 1.00 11.55 200 ASN A C 1
ATOM 1539 O O . ASN A 1 200 ? 2.999 15.808 -21.691 1.00 12.99 200 ASN A O 1
ATOM 1544 N N . LEU A 1 201 ? 0.949 15.878 -20.744 1.00 11.29 201 LEU A N 1
ATOM 1545 C CA . LEU A 1 201 ? 0.292 16.436 -21.925 1.00 12.22 201 LEU A CA 1
ATOM 1546 C C . LEU A 1 201 ? 0.894 17.783 -22.316 1.00 12.62 201 LEU A C 1
ATOM 1547 O O . LEU A 1 201 ? 1.294 17.990 -23.446 1.00 13.41 201 LEU A O 1
ATOM 1552 N N . THR A 1 202 ? 0.935 18.729 -21.372 1.00 13.02 202 THR A N 1
ATOM 1553 C CA . THR A 1 202 ? 1.200 20.126 -21.790 1.00 13.78 202 THR A CA 1
ATOM 1554 C C . THR A 1 202 ? 2.648 20.350 -22.233 1.00 13.52 202 THR A C 1
ATOM 1555 O O . THR A 1 202 ? 2.841 21.079 -23.184 1.00 13.61 202 THR A O 1
ATOM 1559 N N . PRO A 1 203 ? 3.710 19.763 -21.649 1.00 13.68 203 PRO A N 1
ATOM 1560 C CA . PRO A 1 203 ? 5.046 19.949 -22.196 1.00 14.41 203 PRO A CA 1
ATOM 1561 C C . PRO A 1 203 ? 5.145 19.355 -23.615 1.00 14.52 203 PRO A C 1
ATOM 1562 O O . PRO A 1 203 ? 5.911 19.896 -24.440 1.00 14.60 203 PRO A O 1
ATOM 1566 N N . TYR A 1 204 ? 4.375 18.290 -23.900 1.00 14.08 204 TYR A N 1
ATOM 1567 C CA . TYR A 1 204 ? 4.357 17.698 -25.234 1.00 13.13 204 TYR A CA 1
ATOM 1568 C C . TYR A 1 204 ? 3.680 18.679 -26.201 1.00 12.14 204 TYR A C 1
ATOM 1569 O O . TYR A 1 204 ? 4.246 19.026 -27.282 1.00 13.92 204 TYR A O 1
ATOM 1578 N N . VAL A 1 205 ? 2.545 19.228 -25.767 1.00 11.50 205 VAL A N 1
ATOM 1579 C CA . VAL A 1 205 ? 1.776 20.163 -26.609 1.00 11.95 205 VAL A CA 1
ATOM 1580 C C . VAL A 1 205 ? 2.648 21.405 -26.880 1.00 14.84 205 VAL A C 1
ATOM 1581 O O . VAL A 1 205 ? 2.640 21.941 -28.010 1.00 14.39 205 VAL A O 1
ATOM 1585 N N . ALA A 1 206 ? 3.331 21.897 -25.839 1.00 14.19 206 ALA A N 1
ATOM 1586 C CA . ALA A 1 206 ? 4.169 23.076 -26.014 1.00 16.06 206 ALA A CA 1
ATOM 1587 C C . ALA A 1 206 ? 5.264 22.808 -27.051 1.00 16.43 206 ALA A C 1
ATOM 1588 O O . ALA A 1 206 ? 5.557 23.658 -27.875 1.00 15.00 206 ALA A O 1
ATOM 1590 N N . LYS A 1 207 ? 5.855 21.605 -27.031 1.00 15.46 207 LYS A N 1
ATOM 1591 C CA . LYS A 1 207 ? 6.861 21.264 -28.015 1.00 15.90 207 LYS A CA 1
ATOM 1592 C C . LYS A 1 207 ? 6.285 21.133 -29.423 1.00 14.60 207 LYS A C 1
ATOM 1593 O O . LYS A 1 207 ? 6.979 21.576 -30.402 1.00 15.89 207 LYS A O 1
ATOM 1599 N N . VAL A 1 208 ? 5.055 20.629 -29.586 1.00 14.62 208 VAL A N 1
ATOM 1600 C CA . VAL A 1 208 ? 4.494 20.536 -30.919 1.00 15.45 208 VAL A CA 1
ATOM 1601 C C . VAL A 1 208 ? 4.228 21.961 -31.426 1.00 16.70 208 VAL A C 1
ATOM 1602 O O . VAL A 1 208 ? 4.455 22.243 -32.600 1.00 15.75 208 VAL A O 1
ATOM 1606 N N . ALA A 1 209 ? 3.745 22.830 -30.536 1.00 15.69 209 ALA A N 1
ATOM 1607 C CA . ALA A 1 209 ? 3.402 24.231 -30.901 1.00 17.12 209 ALA A CA 1
ATOM 1608 C C . ALA A 1 209 ? 4.624 24.942 -31.496 1.00 19.04 209 ALA A C 1
ATOM 1609 O O . ALA A 1 209 ? 4.450 25.738 -32.436 1.00 18.47 209 ALA A O 1
ATOM 1611 N N . VAL A 1 210 ? 5.801 24.723 -30.937 1.00 17.80 210 VAL A N 1
ATOM 1612 C CA . VAL A 1 210 ? 6.992 25.424 -31.378 1.00 21.75 210 VAL A CA 1
ATOM 1613 C C . VAL A 1 210 ? 7.788 24.610 -32.404 1.00 25.20 210 VAL A C 1
ATOM 1614 O O . VAL A 1 210 ? 8.899 25.038 -32.735 1.00 25.04 210 VAL A O 1
ATOM 1618 N N . GLY A 1 211 ? 7.254 23.475 -32.886 1.00 21.01 211 GLY A N 1
ATOM 1619 C CA . GLY A 1 211 ? 7.874 22.670 -33.921 1.00 20.81 211 GLY A CA 1
ATOM 1620 C C . GLY A 1 211 ? 8.977 21.723 -33.450 1.00 22.99 211 GLY A C 1
ATOM 1621 O O . GLY A 1 211 ? 9.710 21.172 -34.293 1.00 24.23 211 GLY A O 1
ATOM 1622 N N . GLU A 1 212 ? 9.102 21.449 -32.144 1.00 19.91 212 GLU A N 1
ATOM 1623 C CA . GLU A 1 212 ? 10.140 20.529 -31.654 1.00 21.39 212 GLU A CA 1
ATOM 1624 C C . GLU A 1 212 ? 9.645 19.071 -31.625 1.00 22.92 212 GLU A C 1
ATOM 1625 O O . GLU A 1 212 ? 10.419 18.161 -31.529 1.00 20.87 212 GLU A O 1
ATOM 1631 N N . LEU A 1 213 ? 8.333 18.856 -31.608 1.00 18.13 213 LEU A N 1
ATOM 1632 C CA . LEU A 1 213 ? 7.758 17.531 -31.813 1.00 17.58 213 LEU A CA 1
ATOM 1633 C C . LEU A 1 213 ? 6.715 17.650 -32.921 1.00 16.44 213 LEU A C 1
ATOM 1634 O O . LEU A 1 213 ? 6.163 18.742 -33.203 1.00 16.36 213 LEU A O 1
ATOM 1639 N N . LYS A 1 214 ? 6.391 16.517 -33.539 1.00 16.37 214 LYS A N 1
ATOM 1640 C CA . LYS A 1 214 ? 5.562 16.569 -34.762 1.00 17.83 214 LYS A CA 1
ATOM 1641 C C . LYS A 1 214 ? 4.053 16.678 -34.501 1.00 17.35 214 LYS A C 1
ATOM 1642 O O . LYS A 1 214 ? 3.384 17.354 -35.263 1.00 16.69 214 LYS A O 1
ATOM 1648 N N . GLU A 1 215 ? 3.499 15.915 -33.549 1.00 15.26 215 GLU A N 1
ATOM 1649 C CA . GLU A 1 215 ? 2.024 15.702 -33.467 1.00 15.26 215 GLU A CA 1
ATOM 1650 C C . GLU A 1 215 ? 1.653 15.318 -32.048 1.00 14.10 215 GLU A C 1
ATOM 1651 O O . GLU A 1 215 ? 2.264 14.362 -31.505 1.00 13.89 215 GLU A O 1
ATOM 1657 N N . VAL A 1 216 ? 0.661 16.007 -31.470 1.00 14.40 216 VAL A N 1
ATOM 1658 C CA . VAL A 1 216 ? 0.111 15.648 -30.206 1.00 13.92 216 VAL A CA 1
ATOM 1659 C C . VAL A 1 216 ? -0.585 14.284 -30.310 1.00 14.46 216 VAL A C 1
ATOM 1660 O O . VAL A 1 216 ? -1.393 14.076 -31.214 1.00 12.85 216 VAL A O 1
ATOM 1664 N N . GLN A 1 217 ? -0.236 13.371 -29.394 1.00 13.52 217 GLN A N 1
ATOM 1665 C CA . GLN A 1 217 ? -0.821 12.028 -29.333 1.00 14.16 217 GLN A CA 1
ATOM 1666 C C . GLN A 1 217 ? -1.959 12.068 -28.314 1.00 14.03 217 GLN A C 1
ATOM 1667 O O . GLN A 1 217 ? -1.664 12.277 -27.153 1.00 15.75 217 GLN A O 1
ATOM 1673 N N . VAL A 1 218 ? -3.231 12.009 -28.751 1.00 13.82 218 VAL A N 1
ATOM 1674 C CA . VAL A 1 218 ? -4.342 12.099 -27.814 1.00 13.89 218 VAL A CA 1
ATOM 1675 C C . VAL A 1 218 ? -4.740 10.682 -27.420 1.00 14.60 218 VAL A C 1
ATOM 1676 O O . VAL A 1 218 ? -5.167 9.901 -28.312 1.00 15.19 218 VAL A O 1
ATOM 1680 N N . TYR A 1 219 ? -4.546 10.316 -26.137 1.00 13.54 219 TYR A N 1
ATOM 1681 C CA . TYR A 1 219 ? -4.697 8.945 -25.712 1.00 14.64 219 TYR A CA 1
ATOM 1682 C C . TYR A 1 219 ? -6.145 8.629 -25.380 1.00 14.16 219 TYR A C 1
ATOM 1683 O O . TYR A 1 219 ? -6.568 8.807 -24.241 1.00 15.95 219 TYR A O 1
ATOM 1692 N N . GLY A 1 220 ? -6.898 8.211 -26.401 1.00 15.28 220 GLY A N 1
ATOM 1693 C CA . GLY A 1 220 ? -8.287 7.763 -26.236 1.00 15.58 220 GLY A CA 1
ATOM 1694 C C . GLY A 1 220 ? -9.294 8.874 -26.493 1.00 16.68 220 GLY A C 1
ATOM 1695 O O . GLY A 1 220 ? -9.154 9.980 -25.941 1.00 16.61 220 GLY A O 1
ATOM 1696 N N . ASP A 1 221 ? -10.346 8.558 -27.267 1.00 16.77 221 ASP A N 1
ATOM 1697 C CA . ASP A 1 221 ? -11.474 9.490 -27.441 1.00 19.57 221 ASP A CA 1
ATOM 1698 C C . ASP A 1 221 ? -12.809 8.787 -27.149 1.00 19.23 221 ASP A C 1
ATOM 1699 O O . ASP A 1 221 ? -13.898 9.261 -27.569 1.00 18.01 221 ASP A O 1
ATOM 1704 N N . ASP A 1 222 ? -12.758 7.736 -26.344 1.00 19.72 222 ASP A N 1
ATOM 1705 C CA . ASP A 1 222 ? -13.984 6.981 -26.041 1.00 20.95 222 ASP A CA 1
ATOM 1706 C C . ASP A 1 222 ? -14.249 6.955 -24.534 1.00 20.82 222 ASP A C 1
ATOM 1707 O O . ASP A 1 222 ? -14.859 6.008 -24.032 1.00 20.14 222 ASP A O 1
ATOM 1712 N N . TYR A 1 223 ? -13.716 7.922 -23.776 1.00 17.97 223 TYR A N 1
ATOM 1713 C CA . TYR A 1 223 ? -14.051 8.042 -22.363 1.00 19.29 223 TYR A CA 1
ATOM 1714 C C . TYR A 1 223 ? -15.456 8.642 -22.219 1.00 21.32 223 TYR A C 1
ATOM 1715 O O . TYR A 1 223 ? -15.973 9.315 -23.151 1.00 20.97 223 TYR A O 1
ATOM 1724 N N . ASP A 1 224 ? -16.065 8.420 -21.047 1.00 22.95 224 ASP A N 1
ATOM 1725 C CA . ASP A 1 224 ? -17.396 8.955 -20.737 1.00 25.25 224 ASP A CA 1
ATOM 1726 C C . ASP A 1 224 ? -17.275 10.431 -20.333 1.00 23.83 224 ASP A C 1
ATOM 1727 O O . ASP A 1 224 ? -17.463 10.788 -19.178 1.00 23.14 224 ASP A O 1
ATOM 1732 N N . THR A 1 225 ? -16.917 11.269 -21.313 1.00 21.93 225 THR A N 1
ATOM 1733 C CA . THR A 1 225 ? -16.730 12.694 -21.174 1.00 20.40 225 THR A CA 1
ATOM 1734 C C . THR A 1 225 ? -17.400 13.358 -22.362 1.00 20.99 225 THR A C 1
ATOM 1735 O O . THR A 1 225 ? -17.671 12.686 -23.362 1.00 21.42 225 THR A O 1
ATOM 1739 N N . PRO A 1 226 ? -17.667 14.677 -22.313 1.00 24.60 226 PRO A N 1
ATOM 1740 C CA . PRO A 1 226 ? -18.373 15.327 -23.419 1.00 25.78 226 PRO A CA 1
ATOM 1741 C C . PRO A 1 226 ? -17.728 15.111 -24.797 1.00 25.66 226 PRO A C 1
ATOM 1742 O O . PRO A 1 226 ? -18.454 14.801 -25.780 1.00 23.40 226 PRO A O 1
ATOM 1746 N N . ASP A 1 227 ? -16.396 15.197 -24.912 1.00 21.53 227 ASP A N 1
ATOM 1747 C CA . ASP A 1 227 ? -15.780 15.000 -26.221 1.00 17.94 227 ASP A CA 1
ATOM 1748 C C . ASP A 1 227 ? -15.034 13.671 -26.323 1.00 18.69 227 ASP A C 1
ATOM 1749 O O . ASP A 1 227 ? -14.390 13.418 -27.286 1.00 18.70 227 ASP A O 1
ATOM 1754 N N . GLY A 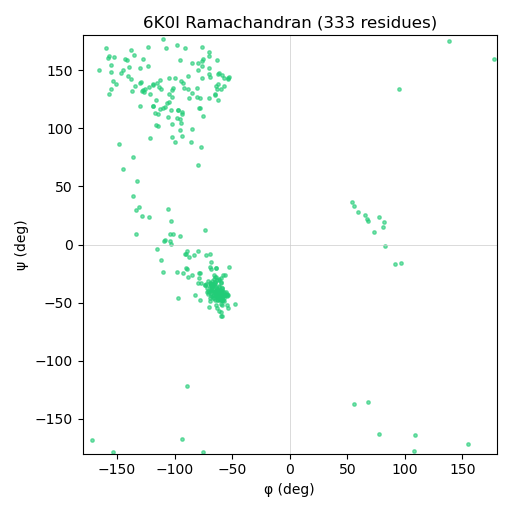1 228 ? -15.104 12.846 -25.286 1.00 17.40 228 GLY A N 1
ATOM 1755 C CA . GLY A 1 228 ? -14.506 11.555 -25.348 1.00 16.80 228 GLY A CA 1
ATOM 1756 C C . GLY A 1 228 ? -13.065 11.503 -24.834 1.00 16.91 228 GLY A C 1
ATOM 1757 O O . GLY A 1 228 ? -12.557 10.396 -24.533 1.00 18.49 228 GLY A O 1
ATOM 1758 N N . THR A 1 229 ? -12.402 12.652 -24.707 1.00 16.36 229 THR A N 1
ATOM 1759 C CA . THR A 1 229 ? -10.978 12.666 -24.263 1.00 15.04 229 THR A CA 1
ATOM 1760 C C . THR A 1 229 ? -10.939 12.913 -22.742 1.00 15.32 229 THR A C 1
ATOM 1761 O O . THR A 1 229 ? -11.940 13.371 -22.128 1.00 14.37 229 THR A O 1
ATOM 1765 N N . GLY A 1 230 ? -9.817 12.535 -22.092 1.00 14.70 230 GLY A N 1
ATOM 1766 C CA . GLY A 1 230 ? -9.673 12.727 -20.662 1.00 14.33 230 GLY A CA 1
ATOM 1767 C C . GLY A 1 230 ? -9.906 14.149 -20.205 1.00 14.43 230 GLY A C 1
ATOM 1768 O O . GLY A 1 230 ? -9.482 15.113 -20.897 1.00 13.76 230 GLY A O 1
ATOM 1769 N N . VAL A 1 231 ? -10.546 14.280 -19.022 1.00 14.50 231 VAL A N 1
ATOM 1770 C CA . VAL A 1 231 ? -10.769 15.561 -18.361 1.00 14.83 231 VAL A CA 1
ATOM 1771 C C . VAL A 1 231 ? -9.938 15.629 -17.074 1.00 14.94 231 VAL A C 1
ATOM 1772 O O . VAL A 1 231 ? -9.963 14.720 -16.227 1.00 15.93 231 VAL A O 1
ATOM 1776 N N . ARG A 1 232 ? -9.277 16.757 -16.889 1.00 14.20 232 ARG A N 1
ATOM 1777 C CA . ARG A 1 232 ? -8.433 16.968 -15.745 1.00 13.49 232 ARG A CA 1
ATOM 1778 C C . ARG A 1 232 ? -8.595 18.410 -15.262 1.00 14.02 232 ARG A C 1
ATOM 1779 O O . ARG A 1 232 ? -8.996 19.330 -16.009 1.00 14.16 232 ARG A O 1
ATOM 1787 N N . ASP A 1 233 ? -8.240 18.591 -13.995 1.00 14.32 233 ASP A N 1
ATOM 1788 C CA . ASP A 1 233 ? -8.182 19.901 -13.348 1.00 13.75 233 ASP A CA 1
ATOM 1789 C C . ASP A 1 233 ? -6.745 20.412 -13.431 1.00 14.32 233 ASP A C 1
ATOM 1790 O O . ASP A 1 233 ? -5.845 20.002 -12.668 1.00 14.11 233 ASP A O 1
ATOM 1795 N N . TYR A 1 234 ? -6.499 21.271 -14.419 1.00 12.40 234 TYR A N 1
ATOM 1796 C CA . TYR A 1 234 ? -5.249 21.885 -14.618 1.00 12.84 234 TYR A CA 1
ATOM 1797 C C . TYR A 1 234 ? -5.122 23.066 -13.645 1.00 13.94 234 TYR A C 1
ATOM 1798 O O . TYR A 1 234 ? -6.066 23.846 -13.459 1.00 14.58 234 TYR A O 1
ATOM 1807 N N . ILE A 1 235 ? -3.972 23.139 -13.025 1.00 13.26 235 ILE A N 1
ATOM 1808 C CA . ILE A 1 235 ? -3.618 24.205 -12.035 1.00 13.21 235 ILE A CA 1
ATOM 1809 C C . ILE A 1 235 ? -2.298 24.827 -12.441 1.00 12.82 235 ILE A C 1
ATOM 1810 O O . ILE A 1 235 ? -1.315 24.178 -12.748 1.00 11.82 235 ILE A O 1
ATOM 1815 N N . HIS A 1 236 ? -2.251 26.181 -12.446 1.00 12.11 236 HIS A N 1
ATOM 1816 C CA . HIS A 1 236 ? -1.033 26.824 -12.770 1.00 13.08 236 HIS A CA 1
ATOM 1817 C C . HIS A 1 236 ? 0.036 26.466 -11.731 1.00 12.46 236 HIS A C 1
ATOM 1818 O O . HIS A 1 236 ? -0.203 26.587 -10.497 1.00 13.70 236 HIS A O 1
ATOM 1825 N N . VAL A 1 237 ? 1.218 26.114 -12.204 1.00 12.32 237 VAL A N 1
ATOM 1826 C CA . VAL A 1 237 ? 2.277 25.622 -11.353 1.00 13.23 237 VAL A CA 1
ATOM 1827 C C . VAL A 1 237 ? 2.692 26.693 -10.314 1.00 14.90 237 VAL A C 1
ATOM 1828 O O . VAL A 1 237 ? 3.113 26.373 -9.207 1.00 13.21 237 VAL A O 1
ATOM 1832 N N . VAL A 1 238 ? 2.560 27.965 -10.687 1.00 14.24 238 VAL A N 1
ATOM 1833 C CA . VAL A 1 238 ? 2.849 29.036 -9.724 1.00 13.45 238 VAL A CA 1
ATOM 1834 C C . VAL A 1 238 ? 1.812 29.072 -8.589 1.00 12.85 238 VAL A C 1
ATOM 1835 O O . VAL A 1 238 ? 2.199 29.239 -7.461 1.00 14.74 238 VAL A O 1
ATOM 1839 N N . ASP A 1 239 ? 0.515 28.917 -8.879 1.00 13.08 239 ASP A N 1
ATOM 1840 C CA . ASP A 1 239 ? -0.488 28.813 -7.864 1.00 13.71 239 ASP A CA 1
ATOM 1841 C C . ASP A 1 239 ? -0.164 27.604 -6.956 1.00 16.51 239 ASP A C 1
ATOM 1842 O O . ASP A 1 239 ? -0.277 27.667 -5.719 1.00 15.26 239 ASP A O 1
ATOM 1847 N N . LEU A 1 240 ? 0.211 26.472 -7.577 1.00 15.17 240 LEU A N 1
ATOM 1848 C CA . LEU A 1 240 ? 0.467 25.263 -6.771 1.00 13.99 240 LEU A CA 1
ATOM 1849 C C . LEU A 1 240 ? 1.673 25.501 -5.840 1.00 12.74 240 LEU A C 1
ATOM 1850 O O . LEU A 1 240 ? 1.655 25.116 -4.667 1.00 13.69 240 LEU A O 1
ATOM 1855 N N . ALA A 1 241 ? 2.728 26.137 -6.342 1.00 12.84 241 ALA A N 1
ATOM 1856 C CA . ALA A 1 241 ? 3.908 26.477 -5.590 1.00 13.53 241 ALA A CA 1
ATOM 1857 C C . ALA A 1 241 ? 3.509 27.363 -4.401 1.00 15.45 241 ALA A C 1
ATOM 1858 O O . ALA A 1 241 ? 3.980 27.139 -3.289 1.00 15.54 241 ALA A O 1
ATOM 1860 N N . LYS A 1 242 ? 2.677 28.379 -4.667 1.00 15.62 242 LYS A N 1
ATOM 1861 C CA . LYS A 1 242 ? 2.219 29.291 -3.592 1.00 16.73 242 LYS A CA 1
ATOM 1862 C C . LYS A 1 242 ? 1.465 28.514 -2.490 1.00 16.63 242 LYS A C 1
ATOM 1863 O O . LYS A 1 242 ? 1.483 28.909 -1.327 1.00 16.87 242 LYS A O 1
ATOM 1869 N N . GLY A 1 243 ? 0.761 27.438 -2.868 1.00 16.39 243 GLY A N 1
ATOM 1870 C CA . GLY A 1 243 ? 0.026 26.603 -1.944 1.00 16.19 243 GLY A CA 1
ATOM 1871 C C . GLY A 1 243 ? 0.968 26.030 -0.888 1.00 14.52 243 GLY A C 1
ATOM 1872 O O . GLY A 1 243 ? 0.559 25.898 0.274 1.00 15.65 243 GLY A O 1
ATOM 1873 N N . HIS A 1 244 ? 2.200 25.670 -1.290 1.00 13.92 244 HIS A N 1
ATOM 1874 C CA . HIS A 1 244 ? 3.135 25.097 -0.369 1.00 13.45 244 HIS A CA 1
ATOM 1875 C C . HIS A 1 244 ? 3.582 26.149 0.661 1.00 15.95 244 HIS A C 1
ATOM 1876 O O . HIS A 1 244 ? 3.811 25.864 1.861 1.00 14.98 244 HIS A O 1
ATOM 1883 N N . VAL A 1 245 ? 3.749 27.391 0.174 1.00 14.23 245 VAL A N 1
ATOM 1884 C CA . VAL A 1 245 ? 4.156 28.452 1.099 1.00 16.07 245 VAL A CA 1
ATOM 1885 C C . VAL A 1 245 ? 3.038 28.661 2.099 1.00 14.42 245 VAL A C 1
ATOM 1886 O O . VAL A 1 245 ? 3.345 28.846 3.270 1.00 18.99 245 VAL A O 1
ATOM 1890 N N . ALA A 1 246 ? 1.780 28.655 1.663 1.00 14.72 246 ALA A N 1
ATOM 1891 C CA . ALA A 1 246 ? 0.623 28.843 2.533 1.00 15.61 246 ALA A CA 1
ATOM 1892 C C . ALA A 1 246 ? 0.564 27.773 3.635 1.00 17.72 246 ALA A C 1
ATOM 1893 O O . ALA A 1 246 ? 0.258 28.047 4.797 1.00 17.37 246 ALA A O 1
ATOM 1895 N N . VAL A 1 247 ? 0.827 26.510 3.274 1.00 16.50 247 VAL A N 1
ATOM 1896 C CA . VAL A 1 247 ? 0.930 25.461 4.298 1.00 15.25 247 VAL A CA 1
ATOM 1897 C C . VAL A 1 247 ? 1.950 25.860 5.374 1.00 15.15 247 VAL A C 1
ATOM 1898 O O . VAL A 1 247 ? 1.672 25.714 6.574 1.00 18.61 247 VAL A O 1
ATOM 1902 N N . ILE A 1 248 ? 3.184 26.182 4.970 1.00 14.37 248 ILE A N 1
ATOM 1903 C CA . ILE A 1 248 ? 4.242 26.372 5.909 1.00 17.98 248 ILE A CA 1
ATOM 1904 C C . ILE A 1 248 ? 3.953 27.656 6.706 1.00 20.33 248 ILE A C 1
ATOM 1905 O O . ILE A 1 248 ? 4.250 27.733 7.902 1.00 20.64 248 ILE A O 1
ATOM 1910 N N . ASP A 1 249 ? 3.334 28.637 6.057 1.00 20.51 249 ASP A N 1
ATOM 1911 C CA . ASP A 1 249 ? 2.958 29.897 6.760 1.00 21.11 249 ASP A CA 1
ATOM 1912 C C . ASP A 1 249 ? 1.894 29.652 7.842 1.00 22.29 249 ASP A C 1
ATOM 1913 O O . ASP A 1 249 ? 1.883 30.334 8.891 1.00 24.17 249 ASP A O 1
ATOM 1918 N N . HIS A 1 250 ? 0.971 28.715 7.652 1.00 18.46 250 HIS A N 1
ATOM 1919 C CA . HIS A 1 250 ? -0.213 28.596 8.455 1.00 21.55 250 HIS A CA 1
ATOM 1920 C C . HIS A 1 250 ? -0.235 27.368 9.385 1.00 24.30 250 HIS A C 1
ATOM 1921 O O . HIS A 1 250 ? -0.908 27.408 10.395 1.00 23.92 250 HIS A O 1
ATOM 1928 N N . ILE A 1 251 ? 0.507 26.302 9.079 1.00 19.73 251 ILE A N 1
ATOM 1929 C CA . ILE A 1 251 ? 0.381 25.063 9.889 1.00 20.08 251 ILE A CA 1
ATOM 1930 C C . ILE A 1 251 ? 1.618 24.959 10.780 1.00 20.21 251 ILE A C 1
ATOM 1931 O O . ILE A 1 251 ? 2.743 24.738 10.296 1.00 23.14 251 ILE A O 1
ATOM 1936 N N . ASP A 1 252 ? 1.420 25.148 12.102 1.00 23.17 252 ASP A N 1
ATOM 1937 C CA . ASP A 1 252 ? 2.528 25.005 12.982 1.00 31.31 252 ASP A CA 1
ATOM 1938 C C . ASP A 1 252 ? 2.092 24.204 14.204 1.00 31.89 252 ASP A C 1
ATOM 1939 O O . ASP A 1 252 ? 2.414 24.561 15.313 1.00 37.59 252 ASP A O 1
ATOM 1944 N N . LYS A 1 253 ? 1.320 23.158 13.968 1.00 28.32 253 LYS A N 1
ATOM 1945 C CA . LYS A 1 253 ? 0.905 22.257 15.017 1.00 26.59 253 LYS A CA 1
ATOM 1946 C C . LYS A 1 253 ? 0.996 20.828 14.493 1.00 25.14 253 LYS A C 1
ATOM 1947 O O . LYS A 1 253 ? 1.112 20.587 13.291 1.00 20.69 253 LYS A O 1
ATOM 1953 N N . GLU A 1 254 ? 0.895 19.904 15.435 1.00 23.41 254 GLU A N 1
ATOM 1954 C CA . GLU A 1 254 ? 0.986 18.512 15.098 1.00 20.78 254 GLU A CA 1
ATOM 1955 C C . GLU A 1 254 ? -0.314 18.055 14.470 1.00 17.85 254 GLU A C 1
ATOM 1956 O O . GLU A 1 254 ? -1.409 18.596 14.698 1.00 18.03 254 GLU A O 1
ATOM 1962 N N . GLY A 1 255 ? -0.227 16.955 13.701 1.00 16.02 255 GLY A N 1
ATOM 1963 C CA . GLY A 1 255 ? -1.389 16.397 13.129 1.00 15.29 255 GLY A CA 1
ATOM 1964 C C . GLY A 1 255 ? -1.171 15.942 11.686 1.00 13.95 255 GLY A C 1
ATOM 1965 O O . GLY A 1 255 ? -0.106 16.145 11.116 1.00 13.01 255 GLY A O 1
ATOM 1966 N N . VAL A 1 256 ? -2.220 15.311 11.160 1.00 14.68 256 VAL A N 1
ATOM 1967 C CA . VAL A 1 256 ? -2.328 14.873 9.744 1.00 14.40 256 VAL A CA 1
ATOM 1968 C C . VAL A 1 256 ? -3.325 15.836 9.088 1.00 14.96 256 VAL A C 1
ATOM 1969 O O . VAL A 1 256 ? -4.490 15.940 9.511 1.00 16.69 256 VAL A O 1
ATOM 1973 N N . PHE A 1 257 ? -2.868 16.516 8.036 1.00 12.22 257 PHE A N 1
ATOM 1974 C CA . PHE A 1 257 ? -3.710 17.473 7.314 1.00 14.38 257 PHE A CA 1
ATOM 1975 C C . PHE A 1 257 ? -3.745 17.142 5.825 1.00 14.06 257 PHE A C 1
ATOM 1976 O O . PHE A 1 257 ? -2.672 16.887 5.247 1.00 16.83 257 PHE A O 1
ATOM 1984 N N . VAL A 1 258 ? -4.930 17.144 5.226 1.00 13.60 258 VAL A N 1
ATOM 1985 C CA . VAL A 1 258 ? -5.124 16.698 3.849 1.00 13.47 258 VAL A CA 1
ATOM 1986 C C . VAL A 1 258 ? -5.736 17.860 3.042 1.00 13.75 258 VAL A C 1
ATOM 1987 O O . VAL A 1 258 ? -6.752 18.422 3.495 1.00 14.05 258 VAL A O 1
ATOM 1991 N N . TYR A 1 259 ? -5.169 18.190 1.892 1.00 12.63 259 TYR A N 1
ATOM 1992 C CA . TYR A 1 259 ? -5.718 19.210 1.003 1.00 13.12 259 TYR A CA 1
ATOM 1993 C C . TYR A 1 259 ? -5.665 18.756 -0.448 1.00 14.19 259 TYR A C 1
ATOM 1994 O O . TYR A 1 259 ? -4.562 18.398 -0.926 1.00 14.57 259 TYR A O 1
ATOM 2003 N N . ASN A 1 260 ? -6.795 18.910 -1.165 1.00 13.87 260 ASN A N 1
ATOM 2004 C CA . ASN A 1 260 ? -6.798 18.866 -2.617 1.00 14.30 260 ASN A CA 1
ATOM 2005 C C . ASN A 1 260 ? -6.351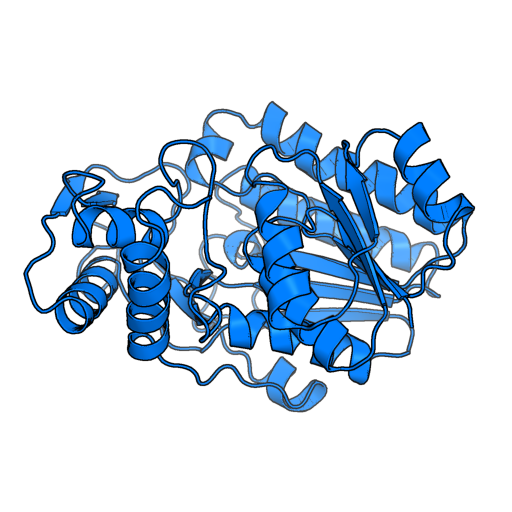 20.227 -3.146 1.00 16.10 260 ASN A C 1
ATOM 2006 O O . ASN A 1 260 ? -6.902 21.268 -2.737 1.00 15.04 260 ASN A O 1
ATOM 2011 N N . LEU A 1 261 ? -5.341 20.214 -4.019 1.00 14.57 261 LEU A N 1
ATOM 2012 C CA . LEU A 1 261 ? -4.889 21.461 -4.647 1.00 13.81 261 LEU A CA 1
ATOM 2013 C C . LEU A 1 261 ? -5.181 21.371 -6.148 1.00 14.09 261 LEU A C 1
ATOM 2014 O O . LEU A 1 261 ? -4.442 20.715 -6.949 1.00 13.16 261 LEU A O 1
ATOM 2019 N N . GLY A 1 262 ? -6.269 22.065 -6.506 1.00 14.36 262 GLY A N 1
ATOM 2020 C CA . GLY A 1 262 ? -6.766 22.209 -7.861 1.00 14.30 262 GLY A CA 1
ATOM 2021 C C . GLY A 1 262 ? -7.554 23.519 -8.010 1.00 16.05 262 GLY A C 1
ATOM 2022 O O . GLY A 1 262 ? -7.593 24.312 -7.054 1.00 15.57 262 GLY A O 1
ATOM 2023 N N . THR A 1 263 ? -8.093 23.746 -9.207 1.00 17.84 263 THR A N 1
ATOM 2024 C CA . THR A 1 263 ? -8.874 24.947 -9.547 1.00 17.17 263 THR A CA 1
ATOM 2025 C C . THR A 1 263 ? -10.367 24.708 -9.457 1.00 19.46 263 THR A C 1
ATOM 2026 O O . THR A 1 263 ? -11.135 25.703 -9.422 1.00 18.32 263 THR A O 1
ATOM 2030 N N . GLY A 1 264 ? -10.803 23.465 -9.584 1.00 15.98 264 GLY A N 1
ATOM 2031 C CA . GLY A 1 264 ? -12.185 23.169 -9.768 1.00 18.13 264 GLY A CA 1
ATOM 2032 C C . GLY A 1 264 ? -12.687 23.279 -11.220 1.00 18.63 264 GLY A C 1
ATOM 2033 O O . GLY A 1 264 ? -13.871 22.935 -11.463 1.00 19.59 264 GLY A O 1
ATOM 2034 N N . HIS A 1 265 ? -11.819 23.667 -12.164 1.00 18.44 265 HIS A N 1
ATOM 2035 C CA . HIS A 1 265 ? -12.174 23.753 -13.584 1.00 18.17 265 HIS A CA 1
ATOM 2036 C C . HIS A 1 265 ? -11.595 22.551 -14.338 1.00 16.98 265 HIS A C 1
ATOM 2037 O O . HIS A 1 265 ? -10.414 22.393 -14.347 1.00 18.61 265 HIS A O 1
ATOM 2044 N N . GLY A 1 266 ? -12.447 21.696 -14.893 1.00 16.04 266 GLY A N 1
ATOM 2045 C CA . GLY A 1 266 ? -11.950 20.574 -15.672 1.00 17.46 266 GLY A CA 1
ATOM 2046 C C . GLY A 1 266 ? -11.863 20.93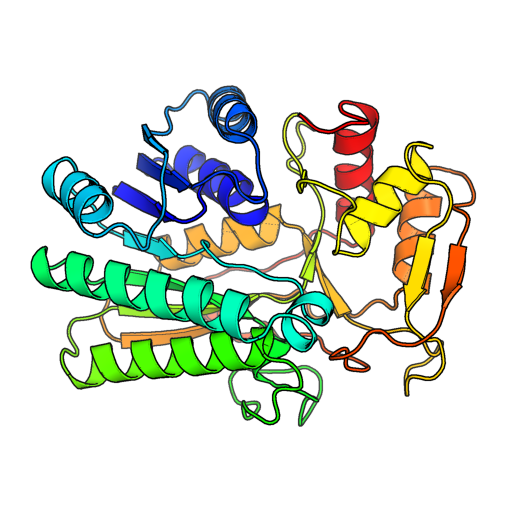5 -17.154 1.00 19.46 266 GLY A C 1
ATOM 2047 O O . GLY A 1 266 ? -12.774 21.592 -17.722 1.00 19.81 266 GLY A O 1
ATOM 2048 N N . TYR A 1 267 ? -10.801 20.511 -17.820 1.00 15.83 267 TYR A N 1
ATOM 2049 C CA . TYR A 1 267 ? -10.656 20.698 -19.258 1.00 15.23 267 TYR A CA 1
ATOM 2050 C C . TYR A 1 267 ? -10.296 19.360 -19.909 1.00 15.99 267 TYR A C 1
ATOM 2051 O O . TYR A 1 267 ? -9.571 18.585 -19.323 1.00 14.70 267 TYR A O 1
ATOM 2060 N N . SER A 1 268 ? -10.878 19.073 -21.071 1.00 14.88 268 SER A N 1
ATOM 2061 C CA . SER A 1 268 ? -10.505 17.857 -21.841 1.00 14.84 268 SER A CA 1
ATOM 2062 C C . SER A 1 268 ? -9.178 18.065 -22.538 1.00 12.83 268 SER A C 1
ATOM 2063 O O . SER A 1 268 ? -8.662 19.198 -22.682 1.00 12.53 268 SER A O 1
ATOM 2066 N N . VAL A 1 269 ? -8.648 16.959 -23.078 1.00 12.88 269 VAL A N 1
ATOM 2067 C CA . VAL A 1 269 ? -7.396 17.048 -23.825 1.00 12.66 269 VAL A CA 1
ATOM 2068 C C . VAL A 1 269 ? -7.547 18.028 -25.012 1.00 12.62 269 VAL A C 1
ATOM 2069 O O . VAL A 1 269 ? -6.655 18.812 -25.316 1.00 13.93 269 VAL A O 1
ATOM 2073 N N . LEU A 1 270 ? -8.639 17.848 -25.765 1.00 13.15 270 LEU A N 1
ATOM 2074 C CA . LEU A 1 270 ? -8.944 18.691 -26.942 1.00 14.88 270 LEU A CA 1
ATOM 2075 C C . LEU A 1 270 ? -9.060 20.164 -26.535 1.00 14.39 270 LEU A C 1
ATOM 2076 O O . LEU A 1 270 ? -8.610 21.023 -27.231 1.00 14.32 270 LEU A O 1
ATOM 2081 N N . GLU A 1 271 ? -9.635 20.453 -25.366 1.00 15.37 271 GLU A N 1
ATOM 2082 C CA . GLU A 1 271 ? -9.742 21.825 -24.906 1.00 15.72 271 GLU A CA 1
ATOM 2083 C C . GLU A 1 271 ? -8.384 22.400 -24.556 1.00 16.09 271 GLU A C 1
ATOM 2084 O O . GLU A 1 271 ? -8.137 23.615 -24.771 1.00 15.29 271 GLU A O 1
ATOM 2090 N N . VAL A 1 272 ? -7.491 21.563 -24.012 1.00 13.79 272 VAL A N 1
ATOM 2091 C CA . VAL A 1 272 ? -6.155 22.011 -23.728 1.00 15.10 272 VAL A CA 1
ATOM 2092 C C . VAL A 1 272 ? -5.446 22.390 -25.035 1.00 14.49 272 VAL A C 1
ATOM 2093 O O . VAL A 1 272 ? -4.714 23.444 -25.099 1.00 14.89 272 VAL A O 1
ATOM 2097 N N . ILE A 1 273 ? -5.573 21.537 -26.059 1.00 13.81 273 ILE A N 1
ATOM 2098 C CA . ILE A 1 273 ? -4.908 21.812 -27.303 1.00 13.78 273 ILE A CA 1
ATOM 2099 C C . ILE A 1 273 ? -5.441 23.169 -27.833 1.00 14.32 273 ILE A C 1
ATOM 2100 O O . ILE A 1 273 ? -4.654 23.997 -28.297 1.00 14.58 273 ILE A O 1
ATOM 2105 N N . LYS A 1 274 ? -6.740 23.358 -27.738 1.00 15.51 274 LYS A N 1
ATOM 2106 C CA . LYS A 1 274 ? -7.369 24.597 -28.248 1.00 16.81 274 LYS A CA 1
ATOM 2107 C C . LYS A 1 274 ? -6.830 25.803 -27.483 1.00 18.45 274 LYS A C 1
ATOM 2108 O O . LYS A 1 274 ? -6.556 26.867 -28.085 1.00 18.43 274 LYS A O 1
ATOM 2114 N N . ALA A 1 275 ? -6.642 25.667 -26.168 1.00 16.42 275 ALA A N 1
ATOM 2115 C CA . ALA A 1 275 ? -6.042 26.795 -25.396 1.00 16.69 275 ALA A CA 1
ATOM 2116 C C . ALA A 1 275 ? -4.636 27.089 -25.886 1.00 16.39 275 ALA A C 1
ATOM 2117 O O . ALA A 1 275 ? -4.220 28.229 -26.005 1.00 16.47 275 ALA A O 1
ATOM 2119 N N . TYR A 1 276 ? -3.856 26.041 -26.202 1.00 14.28 276 TYR A N 1
ATOM 2120 C CA . TYR A 1 276 ? -2.537 26.309 -26.748 1.00 14.42 276 TYR A CA 1
ATOM 2121 C C . TYR A 1 276 ? -2.593 26.924 -28.157 1.00 16.50 276 TYR A C 1
ATOM 2122 O O . TYR A 1 276 ? -1.674 27.675 -28.501 1.00 18.25 276 TYR A O 1
ATOM 2131 N N . GLU A 1 277 ? -3.568 26.519 -28.968 1.00 15.91 277 GLU A N 1
ATOM 2132 C CA . GLU A 1 277 ? -3.719 27.067 -30.329 1.00 17.24 277 GLU A CA 1
ATOM 2133 C C . GLU A 1 277 ? -4.032 28.562 -30.240 1.00 19.27 277 GLU A C 1
ATOM 2134 O O . GLU A 1 277 ? -3.483 29.368 -31.040 1.00 21.36 277 GLU A O 1
ATOM 2140 N N . LYS A 1 278 ? -4.828 28.929 -29.233 1.00 19.42 278 LYS A N 1
ATOM 2141 C CA . LYS A 1 278 ? -5.163 30.322 -29.006 1.00 22.27 278 LYS A CA 1
ATOM 2142 C C . LYS A 1 278 ? -3.906 31.078 -28.596 1.00 21.63 278 LYS A C 1
ATOM 2143 O O . LYS A 1 278 ? -3.628 32.179 -29.097 1.00 21.56 278 LYS A O 1
ATOM 2149 N N . ALA A 1 279 ? -3.097 30.493 -27.707 1.00 19.72 279 ALA A N 1
ATOM 2150 C CA . ALA A 1 279 ? -1.870 31.110 -27.262 1.00 21.98 279 ALA A CA 1
ATOM 2151 C C . ALA A 1 279 ? -0.831 31.180 -28.387 1.00 25.25 279 ALA A C 1
ATOM 2152 O O . ALA A 1 279 ? -0.067 32.122 -28.425 1.00 23.35 279 ALA A O 1
ATOM 2154 N N . ALA A 1 280 ? -0.805 30.203 -29.297 1.00 21.12 280 ALA A N 1
ATOM 2155 C CA . ALA A 1 280 ? 0.209 30.158 -30.331 1.00 22.01 280 ALA A CA 1
ATOM 2156 C C . ALA A 1 280 ? -0.207 30.951 -31.570 1.00 21.29 280 ALA A C 1
ATOM 2157 O O . ALA A 1 280 ? 0.663 31.283 -32.375 1.00 22.23 280 ALA A O 1
ATOM 2159 N N . GLY A 1 281 ? -1.510 31.068 -31.820 1.00 22.68 281 GLY A N 1
ATOM 2160 C CA . GLY A 1 281 ? -2.063 31.693 -33.020 1.00 24.08 281 GLY A CA 1
ATOM 2161 C C . GLY A 1 281 ? -2.010 30.817 -34.264 1.00 25.99 281 GLY A C 1
ATOM 2162 O O . GLY A 1 281 ? -2.009 31.315 -35.396 1.00 25.72 281 GLY A O 1
ATOM 2163 N N . HIS A 1 282 ? -1.958 29.491 -34.087 1.00 20.63 282 HIS A N 1
ATOM 2164 C CA . HIS A 1 282 ? -2.010 28.588 -35.220 1.00 19.84 282 HIS A CA 1
ATOM 2165 C C . HIS A 1 282 ? -2.478 27.215 -34.752 1.00 20.48 282 HIS A C 1
ATOM 2166 O O . HIS A 1 282 ? -2.370 26.915 -33.573 1.00 19.38 282 HIS A O 1
ATOM 2173 N N . PRO A 1 283 ? -2.972 26.354 -35.670 1.00 20.22 283 PRO A N 1
ATOM 2174 C CA . PRO A 1 283 ? -3.321 24.985 -35.315 1.00 18.83 283 PRO A CA 1
ATOM 2175 C C . PRO A 1 283 ? -2.079 24.229 -34.826 1.00 16.91 283 PRO A C 1
ATOM 2176 O O . PRO A 1 283 ? -0.965 24.422 -35.296 1.00 16.80 283 PRO A O 1
ATOM 2180 N N . ILE A 1 284 ? -2.340 23.311 -33.905 1.00 15.45 284 ILE A N 1
ATOM 2181 C CA . ILE A 1 284 ? -1.373 22.419 -33.374 1.00 14.29 284 ILE A CA 1
ATOM 2182 C C . ILE A 1 284 ? -1.810 21.012 -33.765 1.00 13.16 284 ILE A C 1
ATOM 2183 O O . ILE A 1 284 ? -2.817 20.493 -33.304 1.00 14.16 284 ILE A O 1
ATOM 2188 N N . PRO A 1 285 ? -1.040 20.314 -34.631 1.00 13.81 285 PRO A N 1
ATOM 2189 C CA . PRO A 1 285 ? -1.479 19.032 -35.139 1.00 12.91 285 PRO A CA 1
ATOM 2190 C C . PRO A 1 285 ? -1.637 18.001 -34.012 1.00 12.93 285 PRO A C 1
ATOM 2191 O O . PRO A 1 285 ? -0.720 17.885 -33.141 1.00 14.11 285 PRO A O 1
ATOM 2195 N N . TYR A 1 286 ? -2.706 17.220 -34.075 1.00 13.30 286 TYR A N 1
ATOM 2196 C CA . TYR A 1 286 ? -2.948 16.150 -33.139 1.00 13.75 286 TYR A CA 1
ATOM 2197 C C . TYR A 1 286 ? -3.587 14.984 -33.880 1.00 14.29 286 TYR A C 1
ATOM 2198 O O . TYR A 1 286 ? -4.170 15.156 -34.946 1.00 13.87 286 TYR A O 1
ATOM 2207 N N . ALA A 1 287 ? -3.474 13.814 -33.270 1.00 13.47 287 ALA A N 1
ATOM 2208 C CA . ALA A 1 287 ? -4.058 12.545 -33.752 1.00 13.30 287 ALA A CA 1
ATOM 2209 C C . ALA A 1 287 ? -4.643 11.793 -32.569 1.00 14.52 287 ALA A C 1
ATOM 2210 O O . ALA A 1 287 ? -4.051 11.774 -31.463 1.00 15.39 287 ALA A O 1
ATOM 2212 N N . ILE A 1 288 ? -5.767 11.147 -32.831 1.00 13.74 288 ILE A N 1
ATOM 2213 C CA . ILE A 1 288 ? -6.402 10.270 -31.872 1.00 14.90 288 ILE A CA 1
ATOM 2214 C C . ILE A 1 288 ? -5.648 8.934 -31.841 1.00 15.34 288 ILE A C 1
ATOM 2215 O O . ILE A 1 288 ? -5.474 8.284 -32.866 1.00 16.41 288 ILE A O 1
ATOM 2220 N N . LYS A 1 289 ? -5.224 8.526 -30.635 1.00 14.37 289 LYS A N 1
ATOM 2221 C CA . LYS A 1 289 ? -4.508 7.300 -30.415 1.00 16.02 289 LYS A CA 1
ATOM 2222 C C . LYS A 1 289 ? -5.243 6.427 -29.404 1.00 14.52 289 LYS A C 1
ATOM 2223 O O . LYS A 1 289 ? -6.214 6.825 -28.775 1.00 13.72 289 LYS A O 1
ATOM 2229 N N . PRO A 1 290 ? -4.821 5.157 -29.235 1.00 15.76 290 PRO A N 1
ATOM 2230 C CA . PRO A 1 290 ? -5.461 4.288 -28.243 1.00 17.20 290 PRO A CA 1
ATOM 2231 C C . PRO A 1 290 ? -5.249 4.872 -26.832 1.00 17.61 290 PRO A C 1
ATOM 2232 O O . PRO A 1 290 ? -4.293 5.678 -26.586 1.00 18.67 290 PRO A O 1
ATOM 2236 N N . ARG A 1 291 ? -6.127 4.449 -25.935 1.00 16.21 291 ARG A N 1
ATOM 2237 C CA . ARG A 1 291 ? -6.008 4.763 -24.486 1.00 16.99 291 ARG A CA 1
ATOM 2238 C C . ARG A 1 291 ? -4.629 4.366 -23.986 1.00 16.63 291 ARG A C 1
ATOM 2239 O O . ARG A 1 291 ? -4.003 3.382 -24.439 1.00 14.96 291 ARG A O 1
ATOM 2247 N N . ARG A 1 292 ? -4.113 5.172 -23.060 1.00 14.33 292 ARG A N 1
ATOM 2248 C CA . ARG A 1 292 ? -2.911 4.857 -22.324 1.00 14.36 292 ARG A CA 1
ATOM 2249 C C . ARG A 1 292 ? -3.314 4.053 -21.086 1.00 14.31 292 ARG A C 1
ATOM 2250 O O . ARG A 1 292 ? -4.237 4.404 -20.328 1.00 13.50 292 ARG A O 1
ATOM 2258 N N . PRO A 1 293 ? -2.619 2.953 -20.784 1.00 15.53 293 PRO A N 1
ATOM 2259 C CA . PRO A 1 293 ? -2.945 2.180 -19.583 1.00 15.97 293 PRO A CA 1
ATOM 2260 C C . PRO A 1 293 ? -2.874 3.041 -18.323 1.00 14.55 293 PRO A C 1
ATOM 2261 O O . PRO A 1 293 ? -1.907 3.851 -18.147 1.00 14.92 293 PRO A O 1
ATOM 2265 N N . GLY A 1 294 ? -3.888 2.855 -17.463 1.00 13.69 294 GLY A N 1
ATOM 2266 C CA . GLY A 1 294 ? -3.939 3.492 -16.175 1.00 15.44 294 GLY A CA 1
ATOM 2267 C C . GLY A 1 294 ? -4.766 4.764 -16.122 1.00 15.40 294 GLY A C 1
ATOM 2268 O O . GLY A 1 294 ? -5.120 5.192 -15.047 1.00 15.67 294 GLY A O 1
ATOM 2269 N N . ASP A 1 295 ? -5.084 5.359 -17.290 1.00 14.36 295 ASP A N 1
ATOM 2270 C CA . ASP A 1 295 ? -5.799 6.652 -17.321 1.00 15.20 295 ASP A CA 1
ATOM 2271 C C . ASP A 1 295 ? -7.278 6.428 -17.001 1.00 15.77 295 ASP A C 1
ATOM 2272 O O . ASP A 1 295 ? -7.887 5.438 -17.471 1.00 15.18 295 ASP A O 1
ATOM 2277 N N . ILE A 1 296 ? -7.856 7.389 -16.274 1.00 14.74 296 ILE A N 1
ATOM 2278 C CA . ILE A 1 296 ? -9.271 7.436 -15.998 1.00 15.93 296 ILE A CA 1
ATOM 2279 C C . ILE A 1 296 ? -9.874 8.571 -16.828 1.00 15.32 296 ILE A C 1
ATOM 2280 O O . ILE A 1 296 ? -9.198 9.386 -17.424 1.00 16.02 296 ILE A O 1
ATOM 2285 N N . ALA A 1 297 ? -11.194 8.585 -16.846 1.00 16.06 297 ALA A N 1
ATOM 2286 C CA . ALA A 1 297 ? -11.954 9.501 -17.698 1.00 13.78 297 ALA A CA 1
ATOM 2287 C C . ALA A 1 297 ? -11.817 10.932 -17.183 1.00 15.20 297 ALA A C 1
ATOM 2288 O O . ALA A 1 297 ? -11.501 11.814 -17.973 1.00 15.19 297 ALA A O 1
ATOM 2290 N N . ALA A 1 298 ? -12.120 11.163 -15.897 1.00 15.26 298 ALA A N 1
ATOM 2291 C CA . ALA A 1 298 ? -12.311 12.572 -15.450 1.00 16.18 298 ALA A CA 1
ATOM 2292 C C . ALA A 1 298 ? -12.048 12.734 -13.952 1.00 16.38 298 ALA A C 1
ATOM 2293 O O . ALA A 1 298 ? -12.542 11.930 -13.179 1.00 16.62 298 ALA A O 1
ATOM 2295 N N . CYS A 1 299 ? -11.281 13.763 -13.579 1.00 14.93 299 CYS A N 1
ATOM 2296 C CA . CYS A 1 299 ? -11.110 14.125 -12.197 1.00 15.72 299 CYS A CA 1
ATOM 2297 C C . CYS A 1 299 ? -10.853 15.628 -12.106 1.00 16.81 299 CYS A C 1
ATOM 2298 O O . CYS A 1 299 ? -10.151 16.199 -12.927 1.00 16.62 299 CYS A O 1
ATOM 2301 N N . TYR A 1 300 ? -11.498 16.265 -11.113 1.00 15.26 300 TYR A N 1
ATOM 2302 C CA . TYR A 1 300 ? -11.224 17.644 -10.787 1.00 14.80 300 TYR A CA 1
ATOM 2303 C C . TYR A 1 300 ? -11.653 17.900 -9.331 1.00 14.42 300 TYR A C 1
ATOM 2304 O O . TYR A 1 300 ? -12.403 17.129 -8.754 1.00 13.75 300 TYR A O 1
ATOM 2313 N N . ALA A 1 301 ? -11.140 19.000 -8.774 1.00 14.33 301 ALA A N 1
ATOM 2314 C CA . ALA A 1 301 ? -11.088 19.241 -7.339 1.00 15.60 301 ALA A CA 1
ATOM 2315 C C . ALA A 1 301 ? -12.139 20.262 -6.887 1.00 17.22 301 ALA A C 1
ATOM 2316 O O . ALA A 1 301 ? -12.388 21.250 -7.575 1.00 17.48 301 ALA A O 1
ATOM 2318 N N . ASP A 1 302 ? -12.683 20.015 -5.701 1.00 16.14 302 ASP A N 1
ATOM 2319 C CA . ASP A 1 302 ? -13.238 21.075 -4.829 1.00 17.85 302 ASP A CA 1
ATOM 2320 C C . ASP A 1 302 ? -12.169 21.436 -3.796 1.00 16.85 302 ASP A C 1
ATOM 2321 O O . ASP A 1 302 ? -11.797 20.595 -2.906 1.00 22.39 302 ASP A O 1
ATOM 2326 N N . ALA A 1 303 ? -11.584 22.629 -3.952 1.00 14.17 303 ALA A N 1
ATOM 2327 C CA . ALA A 1 303 ? -10.462 23.064 -3.122 1.00 14.72 303 ALA A CA 1
ATOM 2328 C C . ALA A 1 303 ? -10.924 24.137 -2.087 1.00 13.96 303 ALA A C 1
ATOM 2329 O O . ALA A 1 303 ? -10.129 24.901 -1.590 1.00 16.33 303 ALA A O 1
ATOM 2331 N N . SER A 1 304 ? -12.179 24.043 -1.669 1.00 15.44 304 SER A N 1
ATOM 2332 C CA . SER A 1 304 ? -12.773 24.904 -0.635 1.00 19.08 304 SER A CA 1
ATOM 2333 C C . SER A 1 304 ? -11.959 24.822 0.655 1.00 18.63 304 SER A C 1
ATOM 2334 O O . SER A 1 304 ? -11.776 25.801 1.374 1.00 17.97 304 SER A O 1
ATOM 2337 N N . LYS A 1 305 ? -11.555 23.594 1.013 1.00 16.65 305 LYS A N 1
ATOM 2338 C CA . LYS A 1 305 ? -10.892 23.391 2.302 1.00 15.70 305 LYS A CA 1
ATOM 2339 C C . LYS A 1 305 ? -9.594 24.202 2.389 1.00 14.37 305 LYS A C 1
ATOM 2340 O O . LYS A 1 305 ? -9.301 24.877 3.381 1.00 15.82 305 LYS A O 1
ATOM 2346 N N . ALA A 1 306 ? -8.757 24.145 1.350 1.00 14.51 306 ALA A N 1
ATOM 2347 C CA . ALA A 1 306 ? -7.539 24.897 1.332 1.00 14.77 306 ALA A CA 1
ATOM 2348 C C . ALA A 1 306 ? -7.793 26.417 1.315 1.00 16.44 306 ALA A C 1
ATOM 2349 O O . ALA A 1 306 ? -7.038 27.217 1.890 1.00 16.30 306 ALA A O 1
ATOM 2351 N N . GLU A 1 307 ? -8.877 26.826 0.682 1.00 17.30 307 GLU A N 1
ATOM 2352 C CA . GLU A 1 307 ? -9.198 28.258 0.723 1.00 18.67 307 GLU A CA 1
ATOM 2353 C C . GLU A 1 307 ? -9.558 28.683 2.156 1.00 17.58 307 GLU A C 1
ATOM 2354 O O . GLU A 1 307 ? -9.063 29.698 2.636 1.00 18.31 307 GLU A O 1
ATOM 2360 N N . LYS A 1 308 ? -10.398 27.916 2.832 1.00 18.51 308 LYS A N 1
ATOM 2361 C CA . LYS A 1 308 ? -10.789 28.249 4.223 1.00 20.16 308 LYS A CA 1
ATOM 2362 C C . LYS A 1 308 ? -9.608 28.187 5.187 1.00 19.83 308 LYS A C 1
ATOM 2363 O O . LYS A 1 308 ? -9.349 29.118 5.954 1.00 18.56 308 LYS A O 1
ATOM 2369 N N . GLU A 1 309 ? -8.879 27.053 5.184 1.00 18.79 309 GLU A N 1
ATOM 2370 C CA . GLU A 1 309 ? -7.872 26.799 6.164 1.00 19.23 309 GLU A CA 1
ATOM 2371 C C . GLU A 1 309 ? -6.558 27.512 5.881 1.00 19.30 309 GLU A C 1
ATOM 2372 O O . GLU A 1 309 ? -5.872 27.831 6.833 1.00 20.00 309 GLU A O 1
ATOM 2378 N N . LEU A 1 310 ? -6.178 27.712 4.609 1.00 16.60 310 LEU A N 1
ATOM 2379 C CA . LEU A 1 310 ? -4.852 28.251 4.257 1.00 17.98 310 LEU A CA 1
ATOM 2380 C C . LEU A 1 310 ? -4.934 29.628 3.583 1.00 17.80 310 LEU A C 1
ATOM 2381 O O . LEU A 1 310 ? -3.923 30.189 3.213 1.00 18.19 310 LEU A O 1
ATOM 2386 N N . GLY A 1 311 ? -6.141 30.096 3.348 1.00 18.01 311 GLY A N 1
ATOM 2387 C CA . GLY A 1 311 ? -6.330 31.360 2.640 1.00 20.14 311 GLY A CA 1
ATOM 2388 C C . GLY A 1 311 ? -5.893 31.308 1.183 1.00 23.99 311 GLY A C 1
ATOM 2389 O O . GLY A 1 311 ? -5.672 32.374 0.553 1.00 22.96 311 GLY A O 1
ATOM 2390 N N . TRP A 1 312 ? -5.823 30.101 0.592 1.00 17.13 312 TRP A N 1
ATOM 2391 C CA . TRP A 1 312 ? -5.199 29.920 -0.727 1.00 16.44 312 TRP A CA 1
ATOM 2392 C C . TRP A 1 312 ? -6.215 29.502 -1.792 1.00 16.93 312 TRP A C 1
ATOM 2393 O O . TRP A 1 312 ? -7.116 28.717 -1.547 1.00 16.33 312 TRP A O 1
ATOM 2404 N N . LYS A 1 313 ? -6.133 30.129 -2.978 1.00 18.10 313 LYS A N 1
ATOM 2405 C CA . LYS A 1 313 ? -6.924 29.763 -4.119 1.00 17.76 313 LYS A CA 1
ATOM 2406 C C . LYS A 1 313 ? -6.062 29.864 -5.382 1.00 16.66 313 LYS A C 1
ATOM 2407 O O . LYS A 1 313 ? -5.140 30.693 -5.469 1.00 17.35 313 LYS A O 1
ATOM 2413 N N . ALA A 1 314 ? -6.328 28.945 -6.333 1.00 16.03 314 ALA A N 1
ATOM 2414 C CA . ALA A 1 314 ? -5.620 28.928 -7.598 1.00 16.12 314 ALA A CA 1
ATOM 2415 C C . ALA A 1 314 ? -6.536 29.532 -8.662 1.00 16.97 314 ALA A C 1
ATOM 2416 O O . ALA A 1 314 ? -7.471 28.864 -9.081 1.00 21.03 314 ALA A O 1
ATOM 2418 N N . GLU A 1 315 ? -6.251 30.760 -9.038 1.00 17.94 315 GLU A N 1
ATOM 2419 C CA . GLU A 1 315 ? -7.093 31.540 -9.928 1.00 20.99 315 GLU A CA 1
ATOM 2420 C C . GLU A 1 315 ? -6.447 31.801 -11.286 1.00 19.90 315 GLU A C 1
ATOM 2421 O O . GLU A 1 315 ? -7.169 32.254 -12.188 1.00 20.69 315 GLU A O 1
ATOM 2427 N N . LEU A 1 316 ? -5.147 31.561 -11.456 1.00 16.17 316 LEU A N 1
ATOM 2428 C CA . LEU A 1 316 ? -4.582 31.671 -12.821 1.00 17.15 316 LEU A CA 1
ATOM 2429 C C . LEU A 1 316 ? -5.368 30.716 -13.733 1.00 18.34 316 LEU A C 1
ATOM 2430 O O . LEU A 1 316 ? -5.705 29.602 -13.318 1.00 17.82 316 LEU A O 1
ATOM 2435 N N . THR A 1 317 ? -5.600 31.141 -14.991 1.00 15.30 317 THR A N 1
ATOM 2436 C CA . THR A 1 317 ? -6.494 30.462 -15.898 1.00 15.80 317 THR A CA 1
ATOM 2437 C C . THR A 1 317 ? -5.716 29.538 -16.848 1.00 14.05 317 THR A C 1
ATOM 2438 O O . THR A 1 317 ? -4.511 29.591 -16.966 1.00 15.92 317 THR A O 1
ATOM 2442 N N . ILE A 1 318 ? -6.478 28.746 -17.591 1.00 15.60 318 ILE A N 1
ATOM 2443 C CA . ILE A 1 318 ? -5.938 27.824 -18.618 1.00 15.84 318 ILE A CA 1
ATOM 2444 C C . ILE A 1 318 ? -5.175 28.646 -19.661 1.00 16.50 318 ILE A C 1
ATOM 2445 O O . ILE A 1 318 ? -4.161 28.235 -20.192 1.00 16.29 318 ILE A O 1
ATOM 2450 N N . ASP A 1 319 ? -5.637 29.892 -19.920 1.00 18.77 319 ASP A N 1
ATOM 2451 C CA . ASP A 1 319 ? -4.907 30.774 -20.847 1.00 18.66 319 ASP A CA 1
ATOM 2452 C C . ASP A 1 319 ? -3.586 31.236 -20.250 1.00 16.78 319 ASP A C 1
ATOM 2453 O O . ASP A 1 319 ? -2.604 31.364 -20.966 1.00 16.51 319 ASP A O 1
ATOM 2458 N N . ASP A 1 320 ? -3.577 31.577 -18.953 1.00 14.60 320 ASP A N 1
ATOM 2459 C CA . ASP A 1 320 ? -2.350 31.900 -18.265 1.00 16.05 320 ASP A CA 1
ATOM 2460 C C . ASP A 1 320 ? -1.356 30.724 -18.306 1.00 15.21 320 ASP A C 1
ATOM 2461 O O . ASP A 1 320 ? -0.167 30.900 -18.448 1.00 16.42 320 ASP A O 1
ATOM 2466 N N . MET A 1 321 ? -1.886 29.519 -18.117 1.00 16.27 321 MET A N 1
ATOM 2467 C CA . MET A 1 321 ? -1.067 28.294 -18.131 1.00 14.57 321 MET A CA 1
ATOM 2468 C C . MET A 1 321 ? -0.412 28.138 -19.507 1.00 15.61 321 MET A C 1
ATOM 2469 O O . MET A 1 321 ? 0.793 28.002 -19.652 1.00 15.79 321 MET A O 1
ATOM 2474 N N . ALA A 1 322 ? -1.238 28.097 -20.557 1.00 16.90 322 ALA A N 1
ATOM 2475 C CA . ALA A 1 322 ? -0.767 27.888 -21.940 1.00 16.47 322 ALA A CA 1
ATOM 2476 C C . ALA A 1 322 ? 0.214 28.997 -22.321 1.00 15.98 322 ALA A C 1
ATOM 2477 O O . ALA A 1 322 ? 1.292 28.746 -22.880 1.00 16.46 322 ALA A O 1
ATOM 2479 N N . ALA A 1 323 ? -0.156 30.271 -22.050 1.00 17.34 323 ALA A N 1
ATOM 2480 C CA . ALA A 1 323 ? 0.705 31.382 -22.468 1.00 17.34 323 ALA A CA 1
ATOM 2481 C C . ALA A 1 323 ? 2.055 31.317 -21.749 1.00 16.67 323 ALA A C 1
ATOM 2482 O O . ALA A 1 323 ? 3.107 31.506 -22.361 1.00 17.78 323 ALA A O 1
ATOM 2484 N N . SER A 1 324 ? 2.067 31.053 -20.428 1.00 16.33 324 SER A N 1
ATOM 2485 C CA . SER A 1 324 ? 3.315 31.041 -19.708 1.00 16.08 324 SER A CA 1
ATOM 2486 C C . SER A 1 324 ? 4.160 29.860 -20.175 1.00 16.26 324 SER A C 1
ATOM 2487 O O . SER A 1 324 ? 5.403 29.926 -20.279 1.00 15.06 324 SER A O 1
ATOM 2490 N N . SER A 1 325 ? 3.483 28.742 -20.470 1.00 17.71 325 SER A N 1
ATOM 2491 C CA . SER A 1 325 ? 4.163 27.528 -21.007 1.00 17.00 325 SER A CA 1
ATOM 2492 C C . SER A 1 325 ? 4.880 27.852 -22.323 1.00 15.91 325 SER A C 1
ATOM 2493 O O . SER A 1 325 ? 6.033 27.534 -22.536 1.00 15.91 325 SER A O 1
ATOM 2496 N N . LEU A 1 326 ? 4.131 28.442 -23.252 1.00 19.31 326 LEU A N 1
ATOM 2497 C CA . LEU A 1 326 ? 4.717 28.755 -24.581 1.00 18.37 326 LEU A CA 1
ATOM 2498 C C . LEU A 1 326 ? 5.826 29.790 -24.476 1.00 19.75 326 LEU A C 1
ATOM 2499 O O . LEU A 1 326 ? 6.830 29.699 -25.222 1.00 20.83 326 LEU A O 1
ATOM 2504 N N . ASN A 1 327 ? 5.686 30.728 -23.534 1.00 20.19 327 ASN A N 1
ATOM 2505 C CA . ASN A 1 327 ? 6.714 31.799 -23.316 1.00 21.95 327 ASN A CA 1
ATOM 2506 C C . ASN A 1 327 ? 8.049 31.149 -22.937 1.00 22.91 327 ASN A C 1
ATOM 2507 O O . ASN A 1 327 ? 9.099 31.415 -23.510 1.00 23.50 327 ASN A O 1
ATOM 2512 N N . TRP A 1 328 ? 7.996 30.209 -21.982 1.00 19.17 328 TRP A N 1
ATOM 2513 C CA . TRP A 1 328 ? 9.155 29.416 -21.613 1.00 18.56 328 TRP A CA 1
ATOM 2514 C C . TRP A 1 328 ? 9.679 28.602 -22.819 1.00 17.54 328 TRP A C 1
ATOM 2515 O O . TRP A 1 328 ? 10.890 28.566 -23.090 1.00 20.42 328 TRP A O 1
ATOM 2526 N N . GLN A 1 329 ? 8.764 27.932 -23.542 1.00 18.93 329 GLN A N 1
ATOM 2527 C CA . GLN A 1 329 ? 9.194 26.971 -24.530 1.00 21.72 329 GLN A CA 1
ATOM 2528 C C . GLN A 1 329 ? 9.765 27.724 -25.747 1.00 22.52 329 GLN A C 1
ATOM 2529 O O . GLN A 1 329 ? 10.732 27.258 -26.339 1.00 23.71 329 GLN A O 1
ATOM 2535 N N . THR A 1 330 ? 9.191 28.889 -26.060 1.00 23.93 330 THR A N 1
ATOM 2536 C CA . THR A 1 330 ? 9.664 29.715 -27.203 1.00 26.93 330 THR A CA 1
ATOM 2537 C C . THR A 1 330 ? 11.077 30.216 -26.910 1.00 30.13 330 THR A C 1
ATOM 2538 O O . THR A 1 330 ? 11.983 30.076 -27.732 1.00 31.25 330 THR A O 1
ATOM 2542 N N . LYS A 1 331 ? 11.280 3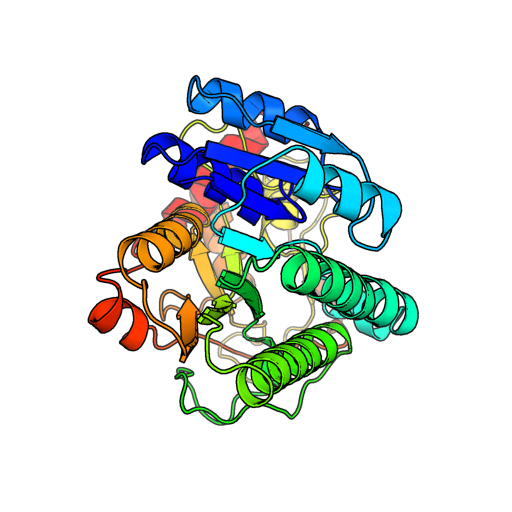0.724 -25.698 1.00 32.17 331 LYS A N 1
ATOM 2543 C CA . LYS A 1 331 ? 12.619 31.173 -25.231 1.00 35.91 331 LYS A CA 1
ATOM 2544 C C . LYS A 1 331 ? 13.614 30.017 -25.021 1.00 36.07 331 LYS A C 1
ATOM 2545 O O . LYS A 1 331 ? 14.776 30.269 -24.992 1.00 40.35 331 LYS A O 1
ATOM 2551 N N . ASN A 1 332 ? 13.156 28.767 -24.877 1.00 32.10 332 ASN A N 1
ATOM 2552 C CA . ASN A 1 332 ? 13.998 27.611 -24.492 1.00 34.04 332 ASN A CA 1
ATOM 2553 C C . ASN A 1 332 ? 13.488 26.360 -25.216 1.00 34.89 332 ASN A C 1
ATOM 2554 O O . ASN A 1 332 ? 12.907 25.448 -24.621 1.00 31.13 332 ASN A O 1
ATOM 2559 N N . PRO A 1 333 ? 13.564 26.295 -26.566 1.00 44.09 333 PRO A N 1
ATOM 2560 C CA . PRO A 1 333 ? 12.779 25.290 -27.303 1.00 39.88 333 PRO A CA 1
ATOM 2561 C C . PRO A 1 333 ? 13.180 23.822 -27.030 1.00 39.67 333 PRO A C 1
ATOM 2562 O O . PRO A 1 333 ? 12.323 22.868 -27.126 1.00 41.55 333 PRO A O 1
ATOM 2566 N N . ASN A 1 334 ? 14.452 23.629 -26.674 1.00 37.39 334 ASN A N 1
ATOM 2567 C CA . ASN A 1 334 ? 14.989 22.315 -26.224 1.00 41.93 334 ASN A CA 1
ATOM 2568 C C . ASN A 1 334 ? 15.159 22.291 -24.694 1.00 39.64 334 ASN A C 1
ATOM 2569 O O . ASN A 1 334 ? 15.881 21.450 -24.176 1.00 34.11 334 ASN A O 1
ATOM 2574 N N . GLY A 1 335 ? 14.467 23.179 -23.968 1.00 36.25 335 GLY A N 1
ATOM 2575 C CA . GLY A 1 335 ? 14.600 23.238 -22.511 1.00 37.81 335 GLY A CA 1
ATOM 2576 C C . GLY A 1 335 ? 15.983 23.733 -22.097 1.00 36.32 335 GLY A C 1
ATOM 2577 O O . GLY A 1 335 ? 16.462 24.708 -22.656 1.00 34.71 335 GLY A O 1
ATOM 2578 N N . PHE A 1 336 ? 16.603 23.068 -21.109 1.00 32.67 336 PHE A N 1
ATOM 2579 C CA . PHE A 1 336 ? 17.887 23.485 -20.539 1.00 34.56 336 PHE A CA 1
ATOM 2580 C C . PHE A 1 336 ? 19.040 22.809 -21.302 1.00 35.44 336 PHE A C 1
ATOM 2581 O O . PHE A 1 336 ? 18.773 21.814 -22.006 1.00 45.58 336 PHE A O 1
#

CATH classification: 3.40.50.720 (+1 more: 3.90.25.10)

Foldseek 3Di:
DEEEEELCQAFLNLLLLLLCVQVPYAAEYEHQQQWGDPVSQVLSCVVRVHHYHYDHDALLPLVSLLCVVVVDPHQEYEYPFADAFQQVCQVVVVVRLCRLVSSLVSNVVNCVVSVRFHYEYAAAPLQCPQWPDPADEPPTDGDPRFGSNSVSRNVSLVVSVVVCVVPQQHAYEYEHEWAEFFFDQVLSHHHATPDQDSDQQLNLLLLLLPNDPAREQAFQCAPDPRSGAKTFYFYSNLVSNLVVLCVVQDDGTDYHYFYDGQSDIDGSVRLQVLLCVLSVHHRHYDYDHHRGRDHRYYGHDGVVSCVRRVGHGDQDSNNRSNRSNSNCVVAVNND

Secondary structure (DSSP, 8-state):
-EEEEETTTSHHHHHHHHHHHHTT-EEEEEE--TTS-THHHHHHHHHHS---EEEES-TT-HHHHHHHHHHS--SEEEE--S---HHHHHH-HHHHHIIIIIHHHHHHHHHHHTT--EEEEEEEGGGGSS-SSSSB-TTSPP----SHHHHHHHHHHHHHHHHHHH-TT-EEEEEEE-EEE---TTSSS----SSS--SHHHHHHHHHTTSSS-EEEE-S-SSSTTSS-EEEEEEHHHHHHHHHHHHHH--SSEEEEEEE--S-EEEHHHHHHHHHHHHTS---EEEEPPPTT--SEE-B--HHHHHHH-------HHHHHHHHHHHHHH-TT--

InterPro domains:
  IPR005886 UDP-glucose 4-epimerase [TIGR01179] (4-335)
  IPR005886 UDP-glucose 4-epimerase [cd05247] (3-330)
  IPR016040 NAD(P)-binding domain [PF16363] (5-322)
  IPR036291 NAD(P)-binding domain superfamily [SSF51735] (1-336)

Solvent-accessible surface area: 13623 Å² total; per-residue (Å²): 88,24,0,0,0,0,11,0,2,18,24,30,1,2,2,0,0,0,13,0,5,82,130,62,27,86,5,6,0,0,11,78,27,56,70,8,19,50,56,5,6,114,51,0,64,114,40,22,67,98,97,9,96,125,13,74,20,36,7,69,64,90,77,16,0,51,118,0,9,68,90,22,140,14,61,8,0,0,1,27,21,31,64,79,17,23,12,71,0,61,79,85,48,131,101,1,54,69,17,3,37,101,3,0,70,1,0,6,106,4,0,100,148,57,108,14,52,61,0,0,1,7,3,10,7,35,0,1,4,89,23,152,82,76,60,0,40,25,145,3,76,56,24,66,37,57,8,22,23,0,24,0,12,40,95,2,3,88,47,0,81,74,21,37,118,84,31,74,55,0,5,0,0,0,0,7,13,12,42,27,3,4,1,22,153,33,0,56,0,4,17,25,20,108,64,120,7,56,59,39,6,6,38,0,0,28,8,10,47,64,75,38,175,46,1,46,0,85,3,72,96,17,143,21,142,56,7,0,7,17,35,0,9,0,6,0,20,13,0,0,91,0,0,8,13,0,14,77,112,10,119,140,102,11,43,33,20,4,0,0,2,23,32,118,31,59,3,19,38,81,0,3,138,10,4,40,148,44,32,68,78,110,2,74,106,25,74,78,112,124,73,81,17,30,27,27,17,8,57,1,44,20,72,56,0,81,172,74,6,69,16,113,5,124,66,72,20,55,57,3,0,52,17,10,16,52,4,2,91,124,18,53,104,13,63